Protein AF-A0A843RYK7-F1 (afdb_monomer)

Structure (mmCIF, N/CA/C/O backbone):
data_AF-A0A843RYK7-F1
#
_entry.id   AF-A0A843RYK7-F1
#
loop_
_atom_site.group_PDB
_atom_site.id
_atom_site.type_symbol
_atom_site.label_atom_id
_atom_site.label_alt_id
_atom_site.label_comp_id
_atom_site.label_asym_id
_atom_site.label_entity_id
_atom_site.label_seq_id
_atom_site.pdbx_PDB_ins_code
_atom_site.Cartn_x
_atom_site.Cartn_y
_atom_site.Cartn_z
_atom_site.occupancy
_atom_site.B_iso_or_equiv
_atom_site.auth_seq_id
_atom_site.auth_comp_id
_atom_site.auth_asym_id
_atom_site.auth_atom_id
_atom_site.pdbx_PDB_model_num
ATOM 1 N N . MET A 1 1 ? 4.287 -1.934 21.941 1.00 80.19 1 MET A N 1
ATOM 2 C CA . MET A 1 1 ? 3.377 -1.914 23.093 1.00 80.19 1 MET A CA 1
ATOM 3 C C . MET A 1 1 ? 1.933 -1.814 22.630 1.00 80.19 1 MET A C 1
ATOM 5 O O . MET A 1 1 ? 1.663 -1.279 21.558 1.00 80.19 1 MET A O 1
ATOM 9 N N . SER A 1 2 ? 1.031 -2.378 23.432 1.00 85.06 2 SER A N 1
ATOM 10 C CA . SER A 1 2 ? -0.421 -2.318 23.259 1.00 85.06 2 SER A CA 1
ATOM 11 C C . SER A 1 2 ? -1.056 -1.705 24.505 1.00 85.06 2 SER A C 1
ATOM 13 O O . SER A 1 2 ? -0.693 -2.100 25.613 1.00 85.06 2 SER A O 1
ATOM 15 N N . GLU A 1 3 ? -1.992 -0.778 24.341 1.00 92.31 3 GLU A N 1
ATOM 16 C CA . GLU A 1 3 ? -2.654 -0.070 25.443 1.00 92.31 3 GLU A CA 1
ATOM 17 C C . GLU A 1 3 ? -4.124 0.193 25.103 1.00 92.31 3 GLU A C 1
ATOM 19 O O . GLU A 1 3 ? -4.427 0.632 23.995 1.00 92.31 3 GLU A O 1
ATOM 24 N N . SER A 1 4 ? -5.037 -0.046 26.045 1.00 93.50 4 SER A N 1
ATOM 25 C CA . SER A 1 4 ? -6.443 0.342 25.887 1.00 93.50 4 SER A CA 1
ATOM 26 C C . SER A 1 4 ? -6.638 1.802 26.294 1.00 93.50 4 SER A C 1
ATOM 28 O O . SER A 1 4 ? -6.249 2.200 27.390 1.00 93.50 4 SER A O 1
ATOM 30 N N . ILE A 1 5 ? -7.279 2.587 25.433 1.00 96.50 5 ILE A N 1
ATOM 31 C CA . ILE A 1 5 ? -7.609 3.995 25.662 1.00 96.50 5 ILE A CA 1
ATOM 32 C C . ILE A 1 5 ? -9.118 4.217 25.548 1.00 96.50 5 ILE A C 1
ATOM 34 O O . ILE A 1 5 ? -9.805 3.542 24.779 1.00 96.50 5 ILE A O 1
ATOM 38 N N . GLU A 1 6 ? -9.636 5.188 26.294 1.00 97.56 6 GLU A N 1
ATOM 39 C CA . GLU A 1 6 ? -11.035 5.608 26.220 1.00 97.56 6 GLU A CA 1
ATOM 40 C C . GLU A 1 6 ? -11.146 6.989 25.578 1.00 97.56 6 GLU A C 1
ATOM 42 O O . GLU A 1 6 ? -10.402 7.903 25.930 1.00 97.56 6 GLU A O 1
ATOM 47 N N . ILE A 1 7 ? -12.099 7.150 24.661 1.00 97.50 7 ILE A N 1
ATOM 48 C CA . ILE A 1 7 ? -12.349 8.401 23.936 1.00 97.50 7 ILE A CA 1
ATOM 49 C C . ILE A 1 7 ? -13.832 8.750 24.063 1.00 97.50 7 ILE A C 1
ATOM 51 O O . ILE A 1 7 ? 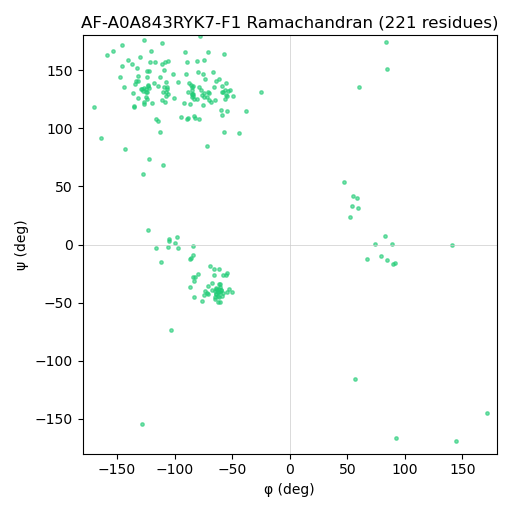-14.694 7.883 23.896 1.00 97.50 7 ILE A O 1
ATOM 55 N N . ASN A 1 8 ? -14.158 10.005 24.380 1.00 97.81 8 ASN A N 1
ATOM 56 C CA . ASN A 1 8 ? -15.557 10.416 24.489 1.00 97.81 8 ASN A CA 1
ATOM 57 C C . ASN A 1 8 ? -16.160 10.708 23.115 1.00 97.81 8 ASN A C 1
ATOM 59 O O . ASN A 1 8 ? -15.468 11.019 22.150 1.00 97.81 8 ASN A O 1
ATOM 63 N N . SER A 1 9 ? -17.488 10.646 23.049 1.00 97.62 9 SER A N 1
ATOM 64 C CA . SER A 1 9 ? -18.238 11.027 21.855 1.00 97.62 9 SER A CA 1
ATOM 65 C C . SER A 1 9 ? -17.891 12.454 21.418 1.00 97.62 9 SER A C 1
ATOM 67 O O . SER A 1 9 ? -17.991 13.385 22.213 1.00 97.62 9 SER A O 1
ATOM 69 N N . GLY A 1 10 ? -17.549 12.628 20.143 1.00 95.62 10 GLY A N 1
ATOM 70 C CA . GLY A 1 10 ? -17.170 13.906 19.542 1.00 95.62 10 GLY A CA 1
ATOM 71 C C . GLY A 1 10 ? -15.675 14.227 19.605 1.00 95.62 10 GLY A C 1
ATOM 72 O O . GLY A 1 10 ? -15.226 15.074 18.827 1.00 95.62 10 GLY A O 1
ATOM 73 N N . ASP A 1 11 ? -14.903 13.540 20.451 1.00 97.81 11 ASP A N 1
ATOM 74 C CA . ASP A 1 11 ? -13.462 13.757 20.569 1.00 97.81 11 ASP A CA 1
ATOM 75 C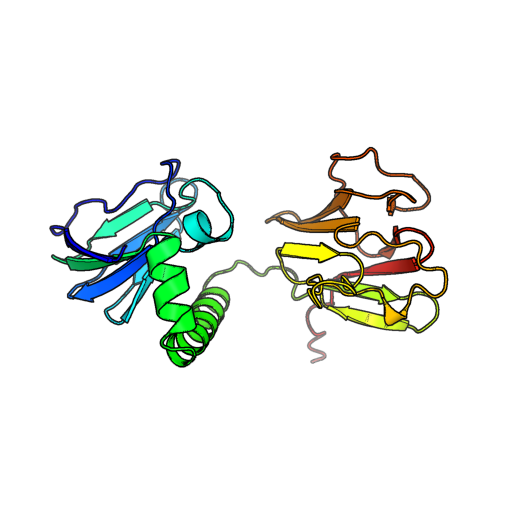 C . ASP A 1 11 ? -12.710 13.132 19.385 1.00 97.81 11 ASP A C 1
ATOM 77 O O . ASP A 1 11 ? -13.095 12.097 18.826 1.00 97.81 11 ASP A O 1
ATOM 81 N N . PHE A 1 12 ? -11.614 13.779 18.990 1.00 97.25 12 PHE A N 1
ATOM 82 C CA . PHE A 1 12 ? -10.721 13.257 17.961 1.00 97.25 12 PHE A CA 1
ATOM 83 C C . PHE A 1 12 ? -9.714 12.295 18.585 1.00 97.25 12 PHE A C 1
ATOM 85 O O . PHE A 1 12 ? -9.083 12.615 19.588 1.00 97.25 12 PHE A O 1
ATOM 92 N N . VAL A 1 13 ? -9.540 11.138 17.949 1.00 97.25 13 VAL A N 1
ATOM 93 C CA . VAL A 1 13 ? -8.447 10.206 18.252 1.00 97.25 13 VAL A CA 1
ATOM 94 C C . VAL A 1 13 ? -7.138 10.763 17.694 1.00 97.25 13 VAL A C 1
ATOM 96 O O . VAL A 1 13 ? -6.113 10.734 18.364 1.00 97.25 13 VAL A O 1
ATOM 99 N N . PHE A 1 14 ? -7.198 11.287 16.469 1.00 96.69 14 PHE A N 1
ATOM 100 C CA . PHE A 1 14 ? -6.136 12.049 15.815 1.00 96.69 14 PHE A CA 1
ATOM 101 C C . PHE A 1 14 ? -6.729 12.910 14.698 1.00 96.69 14 PHE A C 1
ATOM 103 O O . PHE A 1 14 ? -7.848 12.665 14.223 1.00 96.69 14 PHE A O 1
ATOM 110 N N . ARG A 1 15 ? -5.964 13.901 14.245 1.00 94.38 15 ARG A N 1
ATOM 111 C CA . ARG A 1 15 ? -6.317 14.761 13.108 1.00 94.38 15 ARG A CA 1
ATOM 112 C C . ARG A 1 15 ? -5.417 14.506 11.908 1.00 94.38 15 ARG A C 1
ATOM 114 O O . ARG A 1 15 ? -4.282 14.058 12.038 1.00 94.38 15 ARG A O 1
ATOM 121 N N . GLU A 1 16 ? -5.945 14.819 10.732 1.00 89.69 16 GLU A N 1
ATOM 122 C CA . GLU A 1 16 ? -5.172 14.838 9.493 1.00 89.69 16 GLU A CA 1
ATOM 123 C C . GLU A 1 16 ? -3.945 15.758 9.632 1.00 89.69 16 GLU A C 1
ATOM 125 O O . GLU A 1 16 ? -4.016 16.833 10.229 1.00 89.69 16 GLU A O 1
ATOM 130 N N . GLY A 1 17 ? -2.811 15.316 9.090 1.00 85.75 17 GLY A N 1
ATOM 131 C CA . GLY A 1 17 ? -1.524 16.005 9.138 1.00 85.75 17 GLY A CA 1
ATOM 132 C C . GLY A 1 17 ? -0.710 15.756 10.408 1.00 85.75 17 GLY A C 1
ATOM 133 O O . GLY A 1 17 ? 0.482 16.061 10.421 1.00 85.75 17 GLY A O 1
ATOM 134 N N . GLU A 1 18 ? -1.299 15.178 11.460 1.00 90.12 18 GLU A N 1
ATOM 135 C CA . GLU A 1 18 ? -0.551 14.830 12.669 1.00 90.12 18 GLU A CA 1
ATOM 136 C C . GLU A 1 18 ? 0.464 13.714 12.385 1.00 90.12 18 GLU A C 1
ATOM 138 O O . GLU A 1 18 ? 0.254 12.839 11.539 1.00 90.12 18 GLU A O 1
ATOM 143 N N . ALA A 1 19 ? 1.586 13.734 13.104 1.00 84.06 19 ALA A N 1
ATOM 144 C CA . ALA A 1 19 ? 2.488 12.592 13.119 1.00 84.06 19 ALA A CA 1
ATOM 145 C C . ALA A 1 19 ? 1.769 11.393 13.757 1.00 84.06 19 ALA A C 1
ATOM 147 O O . ALA A 1 19 ? 1.026 11.542 14.728 1.00 84.06 19 ALA A O 1
ATOM 148 N N . GLY A 1 20 ? 1.982 10.207 13.202 1.00 87.19 20 GLY A N 1
ATOM 149 C CA . GLY A 1 20 ? 1.445 8.967 13.745 1.00 87.19 20 GLY A CA 1
ATOM 150 C C . GLY A 1 20 ? 2.533 7.917 13.909 1.00 87.19 20 GLY A C 1
ATOM 151 O O . GLY A 1 20 ? 3.706 8.236 14.087 1.00 87.19 20 GLY A O 1
ATOM 152 N N . GLY A 1 21 ? 2.129 6.655 13.871 1.00 85.31 21 GLY A N 1
ATOM 153 C CA . GLY A 1 21 ? 2.999 5.521 14.183 1.00 85.31 21 GLY A CA 1
ATOM 154 C C . GLY A 1 21 ? 2.289 4.431 14.978 1.00 85.31 21 GLY A C 1
ATOM 155 O O . GLY A 1 21 ? 2.885 3.406 15.297 1.00 85.31 21 GLY A O 1
ATOM 156 N N . GLU A 1 22 ? 1.013 4.644 15.290 1.00 91.69 22 GLU A N 1
ATOM 157 C CA . GLU A 1 22 ? 0.148 3.675 15.949 1.00 91.69 22 GLU A CA 1
ATOM 158 C C . GLU A 1 22 ? -1.107 3.397 15.127 1.00 91.69 22 GLU A C 1
ATOM 160 O O . GLU A 1 22 ? -1.635 4.284 14.444 1.00 91.69 22 GLU A O 1
ATOM 165 N N . LEU A 1 23 ? -1.608 2.173 15.250 1.00 91.62 23 LEU A N 1
ATOM 166 C CA . LEU A 1 23 ? -2.927 1.767 14.782 1.00 91.62 23 LEU A CA 1
ATOM 167 C C . LEU A 1 23 ? -3.874 1.612 15.979 1.00 91.62 23 LEU A C 1
ATOM 169 O O . LEU A 1 23 ? -3.432 1.394 17.109 1.00 91.62 23 LEU A O 1
ATOM 173 N N . TYR A 1 24 ? -5.172 1.687 15.723 1.00 93.56 24 TYR A N 1
ATOM 174 C CA . TYR A 1 24 ? -6.209 1.547 16.739 1.00 93.56 24 TYR A CA 1
ATOM 175 C C . TYR A 1 24 ? -7.203 0.479 16.314 1.00 93.56 24 TYR A C 1
ATOM 177 O O . TYR A 1 24 ? -7.638 0.498 15.167 1.00 93.56 24 TYR A O 1
ATOM 185 N N . VAL A 1 25 ? -7.577 -0.418 17.223 1.00 90.56 25 VAL A N 1
ATOM 186 C CA . VAL A 1 25 ? -8.676 -1.380 17.042 1.00 90.56 25 VAL A CA 1
ATOM 187 C C . VAL A 1 25 ? -9.858 -0.930 17.891 1.00 90.56 25 VAL A C 1
ATOM 189 O O . VAL A 1 25 ? -9.673 -0.568 19.051 1.00 90.56 25 VAL A O 1
ATOM 192 N N . ILE A 1 26 ? -11.063 -0.939 17.330 1.00 89.81 26 ILE A N 1
ATOM 193 C CA . ILE A 1 26 ? -12.285 -0.553 18.038 1.00 89.81 26 ILE A CA 1
ATOM 194 C C . ILE A 1 26 ? -12.775 -1.753 18.845 1.00 89.81 26 ILE A C 1
ATOM 196 O O . ILE A 1 26 ? -13.259 -2.733 18.282 1.00 89.81 26 ILE A O 1
ATOM 200 N N . GLU A 1 27 ? -12.651 -1.680 20.168 1.00 89.06 27 GLU A N 1
ATOM 201 C CA . GLU A 1 27 ? -13.186 -2.703 21.071 1.00 89.06 27 GLU A CA 1
ATOM 202 C C . GLU A 1 27 ? -14.646 -2.414 21.425 1.00 89.06 27 GLU A C 1
ATOM 204 O O . GLU A 1 27 ? -15.448 -3.335 21.555 1.00 89.06 27 GLU A O 1
ATOM 209 N N . GLU A 1 28 ? -14.995 -1.133 21.573 1.00 90.19 28 GLU A N 1
ATOM 210 C CA . GLU A 1 28 ? -16.345 -0.655 21.875 1.00 90.19 28 GLU A CA 1
ATOM 211 C C . GLU A 1 28 ? -16.576 0.709 21.207 1.00 90.19 28 GLU A C 1
ATOM 213 O O . GLU A 1 28 ? -15.666 1.540 21.168 1.00 90.19 28 GLU A O 1
ATOM 218 N N . GLY A 1 29 ? -17.800 0.963 20.736 1.00 94.88 29 GLY A N 1
ATOM 219 C CA . GLY A 1 29 ? -18.208 2.238 20.136 1.00 94.88 29 GLY A CA 1
ATOM 220 C C . GLY A 1 29 ? -18.045 2.316 18.615 1.00 94.88 29 GLY A C 1
ATOM 221 O O . GLY A 1 29 ? -17.877 1.300 17.945 1.00 94.88 29 GLY A O 1
ATOM 222 N N . GLN A 1 30 ? -18.145 3.534 18.076 1.00 91.94 30 GLN A N 1
ATOM 223 C CA . GLN A 1 30 ? -18.041 3.832 16.646 1.00 91.94 30 GLN A CA 1
ATOM 224 C C . GLN A 1 30 ? -17.125 5.029 16.389 1.00 91.94 30 GLN A C 1
ATOM 226 O O . GLN A 1 30 ? -17.188 6.039 17.096 1.00 91.94 30 GLN A O 1
ATOM 231 N N . VAL A 1 31 ? -16.327 4.951 15.325 1.00 96.31 31 VAL A N 1
ATOM 232 C CA . VAL A 1 31 ? -15.399 6.012 14.899 1.00 96.31 31 VAL A CA 1
ATOM 233 C C . VAL A 1 31 ? -15.709 6.420 13.463 1.00 96.31 31 VAL A C 1
ATOM 235 O O . VAL A 1 31 ? -15.928 5.581 12.602 1.00 96.31 31 VAL A O 1
ATOM 238 N N . GLU A 1 32 ? -15.704 7.715 13.181 1.00 94.88 32 GLU A N 1
ATOM 239 C CA . GLU A 1 32 ? -15.796 8.276 11.836 1.00 94.88 32 GLU A CA 1
ATOM 240 C C . GLU A 1 32 ? -14.404 8.687 11.352 1.00 94.88 32 GLU A C 1
ATOM 242 O O . GLU A 1 32 ? -13.707 9.464 12.010 1.00 94.88 32 GLU A O 1
ATOM 247 N N . LEU A 1 33 ? -14.010 8.183 10.184 1.00 92.88 33 LEU A N 1
ATOM 248 C CA . LEU A 1 33 ? -12.876 8.695 9.425 1.00 92.88 33 LEU A CA 1
ATOM 249 C C . LEU A 1 33 ? -13.349 9.809 8.497 1.00 92.88 33 LEU A C 1
ATOM 251 O O . LEU A 1 33 ? -14.326 9.630 7.772 1.00 92.88 33 LEU A O 1
ATOM 255 N N . ILE A 1 34 ? -12.641 10.935 8.503 1.00 90.19 34 ILE A N 1
ATOM 256 C CA . ILE A 1 34 ? -12.982 12.149 7.758 1.00 90.19 34 ILE A CA 1
ATOM 257 C C . ILE A 1 34 ? -11.795 12.528 6.870 1.00 90.19 34 ILE A C 1
ATOM 259 O O . ILE A 1 34 ? -10.678 12.661 7.372 1.00 90.19 34 ILE A O 1
ATOM 263 N N . ALA A 1 35 ? -12.025 12.680 5.563 1.00 83.50 35 ALA A N 1
ATOM 264 C CA . ALA A 1 35 ? -10.969 12.918 4.582 1.00 83.50 35 ALA A CA 1
ATOM 265 C C . ALA A 1 35 ? -11.391 13.837 3.424 1.00 83.50 35 ALA A C 1
ATOM 267 O O . ALA A 1 35 ? -12.537 13.820 2.964 1.00 83.50 35 ALA A O 1
ATOM 268 N N . GLY A 1 36 ? -10.403 14.508 2.831 1.00 73.50 36 GLY A N 1
ATOM 269 C CA . GLY A 1 36 ? -10.562 15.315 1.619 1.00 73.50 36 GLY A CA 1
ATOM 270 C C . GLY A 1 36 ? -11.070 16.741 1.878 1.00 73.50 36 GLY A C 1
ATOM 271 O O . GLY A 1 36 ? -11.407 17.088 3.009 1.00 73.50 36 GLY A O 1
ATOM 272 N N . PRO A 1 37 ? -11.131 17.582 0.829 1.00 68.44 37 PRO A N 1
ATOM 273 C CA . PRO A 1 37 ? -11.538 18.979 0.956 1.00 68.44 37 PRO A CA 1
ATOM 274 C C . PRO A 1 37 ? -12.922 19.108 1.598 1.00 68.44 37 PRO A C 1
ATOM 276 O O . PRO A 1 37 ? -13.859 18.420 1.197 1.00 68.44 37 PRO A O 1
ATOM 279 N N . HIS A 1 38 ? -13.058 19.997 2.583 1.00 74.75 38 HIS A N 1
ATOM 280 C CA . HIS A 1 38 ? -14.323 20.244 3.288 1.00 74.75 38 HIS A CA 1
ATOM 281 C C . HIS A 1 38 ? -14.987 18.986 3.892 1.00 74.75 38 HIS A C 1
ATOM 283 O O . HIS A 1 38 ? -16.214 18.909 3.938 1.00 74.75 38 HIS A O 1
ATOM 289 N N . ASP A 1 39 ? -14.205 18.003 4.355 1.00 80.62 39 ASP A N 1
ATOM 290 C CA . ASP A 1 39 ? -14.707 16.782 5.007 1.00 80.62 39 ASP A CA 1
ATOM 291 C C . ASP A 1 39 ? -15.649 15.944 4.119 1.00 80.62 39 ASP A C 1
ATOM 293 O O . ASP A 1 39 ? -16.581 15.293 4.609 1.00 80.62 39 ASP A O 1
ATOM 297 N N . GLN A 1 40 ? -15.427 15.982 2.799 1.00 72.88 40 GLN A N 1
ATOM 298 C CA . GLN A 1 40 ? -16.320 15.388 1.797 1.00 72.88 40 GLN A CA 1
ATOM 299 C C . GLN A 1 40 ? -16.407 13.856 1.848 1.00 72.88 40 GLN A C 1
ATOM 301 O O . GLN A 1 40 ? -17.406 13.289 1.407 1.00 72.88 40 GLN A O 1
ATOM 306 N N . ARG A 1 41 ? -15.374 13.161 2.343 1.00 77.06 41 ARG A N 1
ATOM 307 C CA . ARG A 1 41 ? -15.385 11.700 2.497 1.00 77.06 41 ARG A CA 1
ATOM 308 C C . ARG A 1 41 ? -15.482 11.356 3.970 1.00 77.06 41 ARG A C 1
ATOM 310 O O . ARG A 1 41 ? -14.621 11.749 4.753 1.00 77.06 41 ARG A O 1
ATOM 317 N N . ARG A 1 42 ? -16.518 10.597 4.317 1.00 85.69 42 ARG A N 1
ATOM 318 C CA . ARG A 1 42 ? -16.774 10.125 5.675 1.00 85.69 42 ARG A CA 1
ATOM 319 C C . ARG A 1 42 ? -17.002 8.628 5.652 1.00 85.69 42 ARG A C 1
ATOM 321 O O . ARG A 1 42 ? -17.711 8.121 4.786 1.00 85.69 42 ARG A O 1
ATOM 328 N N . THR A 1 43 ? -16.363 7.911 6.560 1.00 84.81 43 THR A N 1
ATOM 329 C CA . THR A 1 43 ? -16.505 6.458 6.678 1.00 84.81 43 THR A CA 1
ATOM 330 C C . THR A 1 43 ? -16.667 6.105 8.141 1.00 84.81 43 THR A C 1
ATOM 332 O O . THR A 1 43 ? -15.782 6.389 8.942 1.00 84.81 43 THR A O 1
ATOM 335 N N . THR A 1 44 ? -17.794 5.493 8.486 1.00 87.25 44 THR A N 1
ATOM 336 C CA . THR A 1 44 ? -18.042 4.992 9.838 1.00 87.25 44 THR A CA 1
ATOM 337 C C . THR A 1 44 ? -17.422 3.615 9.998 1.00 87.25 44 THR A C 1
ATOM 339 O O . THR A 1 44 ? -17.530 2.775 9.106 1.00 87.25 44 THR A O 1
ATOM 342 N N . LEU A 1 45 ? -16.764 3.419 11.132 1.00 86.50 45 LEU A N 1
ATOM 343 C CA . LEU A 1 45 ? -16.116 2.192 11.550 1.00 86.50 45 LEU A CA 1
ATOM 344 C C . LEU A 1 45 ? -16.772 1.676 12.823 1.00 86.50 45 LEU A C 1
ATOM 346 O O . LEU A 1 45 ? -17.053 2.455 13.741 1.00 86.50 45 LEU A O 1
ATOM 350 N N . ASP A 1 46 ? -16.956 0.364 12.869 1.00 89.19 46 ASP A N 1
ATOM 351 C CA . ASP A 1 46 ? -17.639 -0.347 13.946 1.00 89.19 46 ASP A CA 1
ATOM 352 C C . ASP A 1 46 ? -16.671 -1.205 14.771 1.00 89.19 46 ASP A C 1
ATOM 354 O O . ASP A 1 46 ? -15.489 -1.354 14.458 1.00 89.19 46 ASP A O 1
ATOM 358 N N . VAL A 1 47 ? -17.181 -1.790 15.853 1.00 84.19 47 VAL A N 1
ATOM 359 C CA . VAL A 1 47 ? -16.433 -2.731 16.695 1.00 84.19 47 VAL A CA 1
ATOM 360 C C . VAL A 1 47 ? -15.811 -3.852 15.856 1.00 84.19 47 VAL A C 1
ATOM 362 O O . VAL A 1 47 ? -16.478 -4.485 15.038 1.00 84.19 47 VAL A O 1
ATOM 365 N N . GLY A 1 48 ? -14.530 -4.124 16.103 1.00 79.88 48 GLY A N 1
ATOM 366 C CA . GLY A 1 48 ? -13.719 -5.083 15.349 1.00 79.88 48 GLY A CA 1
ATOM 367 C C . GLY A 1 48 ? -12.961 -4.466 14.172 1.00 79.88 48 GLY A C 1
ATOM 368 O O . GLY A 1 48 ? -11.990 -5.063 13.703 1.00 79.88 48 GLY A O 1
ATOM 369 N N . ASP A 1 49 ? -13.331 -3.263 13.734 1.00 84.69 49 ASP A N 1
ATOM 370 C CA . ASP A 1 49 ? -12.554 -2.519 12.753 1.00 84.69 49 ASP A CA 1
ATOM 371 C C . ASP A 1 49 ? -11.287 -1.933 13.382 1.00 84.69 49 ASP A C 1
ATOM 373 O O . ASP A 1 49 ? -11.199 -1.685 14.585 1.00 84.69 49 ASP A O 1
ATOM 377 N N . PHE A 1 50 ? -10.303 -1.631 12.536 1.00 89.12 50 PHE A N 1
ATOM 378 C CA . PHE A 1 50 ? -9.111 -0.887 12.933 1.00 89.12 50 PHE A CA 1
ATOM 379 C C . PHE A 1 50 ? -8.829 0.281 11.993 1.00 89.12 50 PHE A C 1
ATOM 381 O O . PHE A 1 50 ? -9.337 0.325 10.873 1.00 89.12 50 PHE A O 1
ATOM 388 N N . PHE A 1 51 ? -8.034 1.250 12.429 1.00 91.25 51 PHE A N 1
ATOM 389 C CA . PHE A 1 51 ? -7.694 2.436 11.644 1.00 91.25 51 PHE A CA 1
ATOM 390 C C . PHE A 1 51 ? -6.344 3.030 12.053 1.00 91.25 51 PHE A C 1
ATOM 392 O O . PHE A 1 51 ? -5.781 2.693 13.095 1.00 91.25 51 PHE A O 1
ATOM 399 N N . GLY A 1 52 ? -5.819 3.933 11.221 1.00 89.50 52 GLY A N 1
ATOM 400 C CA . GLY A 1 52 ? -4.511 4.559 11.433 1.00 89.50 52 GLY A CA 1
ATOM 401 C C . GLY A 1 52 ? -3.333 3.705 10.955 1.00 89.50 52 GLY A C 1
ATOM 402 O O . GLY A 1 52 ? -2.180 4.082 11.152 1.00 89.50 52 GLY A O 1
ATOM 403 N N . GLU A 1 53 ? -3.615 2.590 10.283 1.00 86.94 53 GLU A N 1
ATOM 404 C CA . GLU A 1 53 ? -2.642 1.628 9.779 1.00 86.94 53 GLU A CA 1
ATOM 405 C C . GLU A 1 53 ? -1.686 2.233 8.754 1.00 86.94 53 GLU A C 1
ATOM 407 O O . GLU A 1 53 ? -0.519 1.869 8.743 1.00 86.94 53 GLU A O 1
ATOM 412 N N . ARG A 1 54 ? -2.141 3.185 7.929 1.00 80.56 54 ARG A N 1
ATOM 413 C CA . ARG A 1 54 ? -1.311 3.782 6.869 1.00 80.56 54 ARG A CA 1
ATOM 414 C C . ARG A 1 54 ? -0.119 4.540 7.440 1.00 80.56 54 ARG A C 1
ATOM 416 O O . ARG A 1 54 ? 1.002 4.344 6.991 1.00 80.56 54 ARG A O 1
ATOM 423 N N . SER A 1 55 ? -0.337 5.309 8.506 1.00 84.56 55 SER A N 1
ATOM 424 C CA . SER A 1 55 ? 0.751 6.009 9.192 1.00 84.56 55 SER A CA 1
ATOM 425 C C . SER A 1 55 ? 1.754 5.036 9.819 1.00 84.56 55 SER A C 1
ATOM 427 O O . SER A 1 55 ? 2.961 5.243 9.742 1.00 84.56 55 SER A O 1
ATOM 429 N N . LEU A 1 56 ? 1.268 3.920 10.370 1.00 84.88 56 LEU A N 1
ATOM 430 C CA . LEU A 1 56 ? 2.128 2.884 10.929 1.00 84.88 56 LEU A CA 1
ATOM 431 C C . LEU A 1 56 ? 2.905 2.099 9.853 1.00 84.88 56 LEU A C 1
ATOM 433 O O . LEU A 1 56 ? 4.075 1.770 10.056 1.00 84.88 56 LEU A O 1
ATOM 437 N N . LEU A 1 57 ? 2.268 1.732 8.745 1.00 80.94 57 LEU A N 1
ATOM 438 C CA . LEU A 1 57 ? 2.838 0.845 7.727 1.00 80.94 57 LEU A CA 1
ATOM 439 C C . LEU A 1 57 ? 3.742 1.599 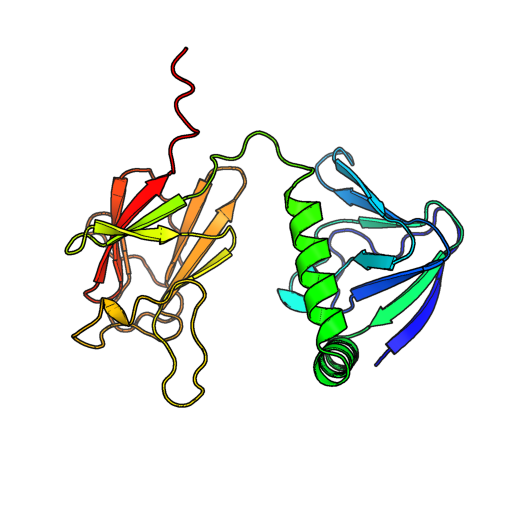6.747 1.00 80.94 57 LEU A C 1
ATOM 441 O O . LEU A 1 57 ? 4.860 1.149 6.501 1.00 80.94 57 LEU A O 1
ATOM 445 N N . ASP A 1 58 ? 3.287 2.755 6.265 1.00 76.88 58 ASP A N 1
ATOM 446 C CA . ASP A 1 58 ? 3.934 3.515 5.189 1.00 76.88 58 ASP A CA 1
ATOM 447 C C . ASP A 1 58 ? 4.834 4.653 5.714 1.00 76.88 58 ASP A C 1
ATOM 449 O O . ASP A 1 58 ? 5.503 5.313 4.923 1.00 76.88 58 ASP A O 1
ATOM 453 N N . ASP A 1 59 ? 4.876 4.869 7.036 1.00 78.38 59 ASP A N 1
ATOM 454 C CA . ASP A 1 59 ? 5.659 5.926 7.705 1.00 78.38 59 ASP A CA 1
ATOM 455 C C . ASP A 1 59 ? 5.297 7.346 7.224 1.00 78.38 59 ASP A C 1
ATOM 457 O O . ASP A 1 59 ? 6.142 8.218 7.025 1.00 78.38 59 ASP A O 1
ATOM 461 N N . VAL A 1 60 ? 3.998 7.568 7.016 1.00 77.44 60 VAL A N 1
ATOM 462 C CA . VAL A 1 60 ? 3.423 8.845 6.570 1.00 77.44 60 VAL A CA 1
ATOM 463 C C . VAL A 1 60 ? 2.647 9.539 7.700 1.00 77.44 60 VAL A C 1
ATOM 465 O O . VAL A 1 60 ? 2.184 8.867 8.631 1.00 77.44 60 VAL A O 1
ATOM 468 N N . PRO A 1 61 ? 2.450 10.873 7.648 1.00 83.00 61 PRO A N 1
ATOM 469 C CA . PRO A 1 61 ? 1.505 11.563 8.529 1.00 83.00 61 PRO A CA 1
ATOM 470 C C . PRO A 1 61 ? 0.080 11.000 8.410 1.00 83.00 61 PRO A C 1
ATOM 472 O O . PRO A 1 61 ? -0.254 10.300 7.452 1.00 83.00 61 PRO A O 1
ATOM 475 N N . ARG A 1 62 ? -0.793 11.315 9.372 1.00 89.31 62 ARG A N 1
ATOM 476 C CA . ARG A 1 62 ? -2.213 10.939 9.316 1.00 89.31 62 ARG A CA 1
ATOM 477 C C . ARG A 1 62 ? -2.863 11.562 8.070 1.00 89.31 62 ARG A C 1
ATOM 479 O O . ARG A 1 62 ? -2.966 12.776 7.973 1.00 89.31 62 ARG A O 1
ATOM 486 N N . GLU A 1 63 ? -3.321 10.746 7.125 1.00 82.50 63 GLU A N 1
ATOM 487 C CA . GLU A 1 63 ? -3.966 11.222 5.881 1.00 82.50 63 GLU A CA 1
ATOM 488 C C . GLU A 1 63 ? -5.465 11.524 6.036 1.00 82.50 63 GLU A C 1
ATOM 490 O O . GLU A 1 63 ? -6.102 12.030 5.115 1.00 82.50 63 GLU A O 1
ATOM 495 N N . VAL A 1 64 ? -6.043 11.166 7.182 1.00 89.88 64 VAL A N 1
ATOM 496 C CA . VAL A 1 64 ? -7.449 11.390 7.525 1.00 89.88 64 VAL A CA 1
ATOM 497 C C . VAL A 1 64 ? -7.536 11.799 8.991 1.00 89.88 64 VAL A C 1
ATOM 499 O O . VAL A 1 64 ? -6.636 11.492 9.774 1.00 89.88 64 VAL A O 1
ATOM 502 N N . SER A 1 65 ? -8.628 12.444 9.384 1.00 93.56 65 SER A N 1
ATOM 503 C CA . SER A 1 65 ? -8.965 12.629 10.798 1.00 93.56 65 SER A CA 1
ATOM 504 C C . SER A 1 65 ? -9.826 11.467 11.291 1.00 93.56 65 SER A C 1
ATOM 506 O O . SER A 1 65 ? -10.649 10.953 10.537 1.00 93.56 65 SER A O 1
ATOM 508 N N . ALA A 1 66 ? -9.677 11.075 12.554 1.00 96.81 66 ALA A N 1
ATOM 509 C CA . ALA A 1 66 ? -10.512 10.059 13.192 1.00 96.81 66 ALA A CA 1
ATOM 510 C C . ALA A 1 66 ? -11.234 10.663 14.397 1.00 96.81 66 ALA A C 1
ATOM 512 O O . ALA A 1 66 ? -10.592 11.159 15.326 1.00 96.81 66 ALA A O 1
ATOM 513 N N . ARG A 1 67 ? -12.567 10.617 14.394 1.00 97.38 67 ARG A N 1
ATOM 514 C CA . ARG A 1 67 ? -13.415 11.181 15.449 1.00 97.38 67 ARG A CA 1
ATOM 515 C C . ARG A 1 67 ? -14.360 10.128 16.001 1.00 97.38 67 ARG A C 1
ATOM 517 O O . ARG A 1 67 ? -15.022 9.432 15.242 1.00 97.38 67 ARG A O 1
ATOM 524 N N . ALA A 1 68 ? -14.465 10.038 17.316 1.00 97.62 68 ALA A N 1
ATOM 525 C CA . ALA A 1 68 ? -15.408 9.138 17.959 1.00 97.62 68 ALA A CA 1
ATOM 526 C C . ALA A 1 68 ? -16.854 9.634 17.750 1.00 97.62 68 ALA A C 1
ATOM 528 O O . ALA A 1 68 ? -17.179 10.776 18.079 1.00 97.62 68 ALA A O 1
ATOM 529 N N . LEU A 1 69 ? -17.730 8.793 17.194 1.00 95.75 69 LEU A N 1
ATOM 530 C CA . LEU A 1 69 ? -19.168 9.076 17.058 1.00 95.75 69 LEU A CA 1
ATOM 531 C C . LEU A 1 69 ? -19.944 8.736 18.331 1.00 95.75 69 LEU A C 1
ATOM 533 O O . LEU A 1 69 ? -20.973 9.345 18.608 1.00 95.75 69 LEU A O 1
ATOM 537 N N . THR A 1 70 ? -19.438 7.776 19.101 1.00 95.88 70 THR A N 1
ATOM 538 C CA . THR A 1 70 ? -19.930 7.406 20.431 1.00 95.88 70 THR A CA 1
ATOM 539 C C . THR A 1 70 ? -18.772 7.438 21.422 1.00 95.88 70 THR A C 1
ATOM 541 O O . THR A 1 70 ? -17.620 7.615 21.036 1.00 95.88 70 THR A O 1
ATOM 544 N N . ARG A 1 71 ? -19.031 7.206 22.714 1.00 96.75 71 ARG A N 1
ATOM 545 C CA . ARG A 1 71 ? -17.940 6.827 23.624 1.00 96.75 71 ARG A CA 1
ATOM 546 C C . ARG A 1 71 ? -17.292 5.541 23.098 1.00 96.75 71 ARG A C 1
ATOM 548 O O . ARG A 1 71 ? -18.017 4.610 22.744 1.00 96.75 71 ARG A O 1
ATOM 555 N N . CYS A 1 72 ? -15.966 5.523 23.016 1.00 97.81 72 CYS A N 1
ATOM 556 C CA . CYS A 1 72 ? -15.196 4.429 22.440 1.00 97.81 72 CYS A CA 1
ATOM 557 C C . CYS A 1 72 ? -14.168 3.887 23.430 1.00 97.81 72 CYS A C 1
ATOM 559 O O . CYS A 1 72 ? -13.540 4.663 24.156 1.00 97.81 72 CYS A O 1
ATOM 561 N N . ARG A 1 73 ? -13.944 2.571 23.385 1.00 97.00 73 ARG A N 1
ATOM 562 C CA . ARG A 1 73 ? -12.738 1.932 23.922 1.00 97.00 73 ARG A CA 1
ATOM 563 C C . ARG A 1 73 ? -11.923 1.399 22.753 1.00 97.00 73 ARG A C 1
ATOM 565 O O . ARG A 1 73 ? -12.444 0.659 21.918 1.00 97.00 73 ARG A O 1
ATOM 572 N N . LEU A 1 74 ? -10.666 1.816 22.676 1.00 95.94 74 LEU A N 1
ATOM 573 C CA . LEU A 1 74 ? -9.777 1.512 21.564 1.00 95.94 74 LEU A CA 1
ATOM 574 C C . LEU A 1 74 ? -8.520 0.819 22.077 1.00 95.94 74 LEU A C 1
ATOM 576 O O . LEU A 1 74 ? -7.915 1.284 23.039 1.00 95.94 74 LEU A O 1
ATOM 580 N N . LEU A 1 75 ? -8.072 -0.227 21.392 1.00 93.19 75 LEU A N 1
ATOM 581 C CA . LEU A 1 75 ? -6.744 -0.793 21.601 1.00 93.19 75 LEU A CA 1
ATOM 582 C C . LEU A 1 75 ? -5.746 -0.072 20.691 1.00 93.19 75 LEU A C 1
ATOM 584 O O . LEU A 1 75 ? -5.766 -0.256 19.475 1.00 93.19 75 LEU A O 1
ATOM 588 N N . ARG A 1 76 ? -4.870 0.745 21.274 1.00 94.44 76 ARG A N 1
ATOM 589 C CA . ARG A 1 76 ? -3.760 1.418 20.592 1.00 94.44 76 ARG A CA 1
ATOM 590 C C . ARG A 1 76 ? -2.565 0.476 20.503 1.00 94.44 76 ARG A C 1
ATOM 592 O O . ARG A 1 76 ? -2.110 -0.050 21.518 1.00 94.44 76 ARG A O 1
ATOM 599 N N . LEU A 1 77 ? -2.023 0.302 19.303 1.00 91.25 77 LEU A N 1
ATOM 600 C CA . LEU A 1 77 ? -0.847 -0.526 19.039 1.00 91.25 77 LEU A CA 1
ATOM 601 C C . LEU A 1 77 ? 0.206 0.290 18.298 1.00 91.25 77 LEU A C 1
ATOM 603 O O . LEU A 1 77 ? -0.045 0.780 17.198 1.00 91.25 77 LEU A O 1
ATOM 607 N N . ASP A 1 78 ? 1.404 0.386 18.865 1.00 90.62 78 ASP A N 1
ATOM 608 C CA . ASP A 1 78 ? 2.568 0.885 18.128 1.00 90.62 78 ASP A CA 1
ATOM 609 C C . ASP A 1 78 ? 3.143 -0.197 17.187 1.00 90.62 78 ASP A C 1
ATOM 611 O O . ASP A 1 78 ? 2.682 -1.344 17.152 1.00 90.62 78 ASP A O 1
ATOM 615 N N . ARG A 1 79 ? 4.209 0.141 16.452 1.00 86.12 79 ARG A N 1
ATOM 616 C CA . ARG A 1 79 ? 4.892 -0.783 15.527 1.00 86.12 79 ARG A CA 1
ATOM 617 C C . ARG A 1 79 ? 5.334 -2.093 16.176 1.00 86.12 79 ARG A C 1
ATOM 619 O O . ARG A 1 79 ? 5.204 -3.155 15.565 1.00 86.12 79 ARG A O 1
ATOM 626 N N . ALA A 1 80 ? 5.850 -2.034 17.401 1.00 86.00 80 ALA A N 1
ATOM 627 C CA . ALA A 1 80 ? 6.307 -3.220 18.112 1.00 86.00 80 ALA A CA 1
ATOM 628 C C . ALA A 1 80 ? 5.121 -4.082 18.566 1.00 86.00 80 ALA A C 1
ATOM 630 O O . ALA A 1 80 ? 5.160 -5.299 18.415 1.00 86.00 80 ALA A O 1
ATOM 631 N N . GLY A 1 81 ? 4.052 -3.455 19.069 1.00 85.69 81 GLY A N 1
ATOM 632 C CA . GLY A 1 81 ? 2.816 -4.134 19.467 1.00 85.69 81 GLY A CA 1
ATOM 633 C C . GLY A 1 81 ? 2.135 -4.816 18.285 1.00 85.69 81 GLY A C 1
ATOM 634 O O . GLY A 1 81 ? 1.762 -5.981 18.373 1.00 85.69 81 GLY A O 1
ATOM 635 N N . PHE A 1 82 ? 2.062 -4.127 17.148 1.00 84.31 82 PHE A N 1
ATOM 636 C CA . PHE A 1 82 ? 1.549 -4.693 15.908 1.00 84.31 82 PHE A CA 1
ATOM 637 C C . PHE A 1 82 ? 2.371 -5.897 15.430 1.00 84.31 82 PHE A C 1
ATOM 639 O O . PHE A 1 82 ? 1.811 -6.958 15.157 1.00 84.31 82 PHE A O 1
ATOM 646 N N . SER A 1 83 ? 3.703 -5.762 15.377 1.00 81.62 83 SER A N 1
ATOM 647 C CA . SER A 1 83 ? 4.592 -6.860 14.974 1.00 81.62 83 SER A CA 1
ATOM 648 C C . SER A 1 83 ? 4.458 -8.077 15.891 1.00 81.62 83 SER A C 1
ATOM 650 O O . SER A 1 83 ? 4.481 -9.208 15.406 1.00 81.62 83 SER A O 1
ATOM 652 N N . GLU A 1 84 ? 4.300 -7.860 17.199 1.00 83.38 84 GLU A N 1
ATOM 653 C CA . GLU A 1 84 ? 4.084 -8.935 18.168 1.00 83.38 84 GLU A CA 1
ATOM 654 C C . GLU A 1 84 ? 2.784 -9.690 17.893 1.00 83.38 84 GLU A C 1
ATOM 656 O O . GLU A 1 84 ? 2.802 -10.912 17.770 1.00 83.38 84 GLU A O 1
ATOM 661 N N . ILE A 1 85 ? 1.676 -8.966 17.720 1.00 80.06 85 ILE A N 1
ATOM 662 C CA . ILE A 1 85 ? 0.353 -9.554 17.475 1.00 80.06 85 ILE A CA 1
ATOM 663 C C . ILE A 1 85 ? 0.347 -10.374 16.184 1.00 80.06 85 ILE A C 1
ATOM 665 O O . ILE A 1 85 ? -0.125 -11.509 16.176 1.00 80.06 85 ILE A O 1
ATOM 669 N N . VAL A 1 86 ? 0.931 -9.845 15.106 1.00 80.06 86 VAL A N 1
ATOM 670 C CA . VAL A 1 86 ? 1.044 -10.569 13.830 1.00 80.06 86 VAL A CA 1
ATOM 671 C C . VAL A 1 86 ? 1.867 -11.850 13.984 1.00 80.06 86 VAL A C 1
ATOM 673 O O . VAL A 1 86 ? 1.531 -12.873 13.389 1.00 80.06 86 VAL A O 1
ATOM 676 N N . ARG A 1 87 ? 2.932 -11.821 14.794 1.00 79.69 87 ARG A N 1
ATOM 677 C CA . ARG A 1 87 ? 3.806 -12.982 15.014 1.00 79.69 87 ARG A CA 1
ATOM 678 C C . ARG A 1 87 ? 3.156 -14.048 15.891 1.00 79.69 87 ARG A C 1
ATOM 680 O O . ARG A 1 87 ? 3.325 -15.233 15.622 1.00 79.69 87 ARG A O 1
ATOM 687 N N . GLN A 1 88 ? 2.439 -13.635 16.933 1.00 79.06 88 GLN A N 1
ATOM 688 C CA . GLN A 1 88 ? 1.780 -14.540 17.877 1.00 79.06 88 GLN A CA 1
ATOM 689 C C . GLN A 1 88 ? 0.460 -15.098 17.340 1.00 79.06 88 GLN A C 1
ATOM 691 O O . GLN A 1 88 ? 0.025 -16.166 17.762 1.00 79.06 88 GLN A O 1
ATOM 696 N N . SER A 1 89 ? -0.202 -14.390 16.428 1.00 73.25 89 SER A N 1
ATOM 697 C CA . SER A 1 89 ? -1.499 -14.788 15.881 1.00 73.25 89 SER A CA 1
ATOM 698 C C . SER A 1 89 ? -1.598 -14.441 14.392 1.00 73.25 89 SER A C 1
ATOM 700 O O . SER A 1 89 ? -2.211 -13.438 14.023 1.00 73.25 89 SER A O 1
ATOM 702 N N . PRO A 1 90 ? -1.051 -15.298 13.508 1.00 72.44 90 PRO A N 1
ATOM 703 C CA . PRO A 1 90 ? -1.112 -15.108 12.056 1.00 72.44 90 PRO A CA 1
ATOM 704 C C . PRO A 1 90 ? -2.538 -14.945 11.501 1.00 72.44 90 PRO A C 1
ATOM 706 O O . PRO A 1 90 ? -2.740 -14.287 10.482 1.00 72.44 90 PRO A O 1
ATOM 709 N N . GLU A 1 91 ? -3.546 -15.496 12.183 1.00 67.75 91 GLU A N 1
ATOM 710 C CA . GLU A 1 91 ? -4.961 -15.337 11.823 1.00 67.75 91 GLU A CA 1
ATOM 711 C C . GLU A 1 91 ? -5.421 -13.871 11.857 1.00 67.75 91 GLU A C 1
ATOM 713 O O . GLU A 1 91 ? -6.205 -13.452 11.003 1.00 67.75 91 GLU A O 1
ATOM 718 N N . ILE A 1 92 ? -4.880 -13.060 12.776 1.00 71.06 92 ILE A N 1
ATOM 719 C CA . ILE A 1 92 ? -5.184 -11.626 12.866 1.00 71.06 92 ILE A CA 1
ATOM 720 C C . ILE A 1 92 ? -4.684 -10.904 11.615 1.00 71.06 92 ILE A C 1
ATOM 722 O O . ILE A 1 92 ? -5.410 -10.088 11.052 1.00 71.06 92 ILE A O 1
ATOM 726 N N . ALA A 1 93 ? -3.501 -11.256 11.105 1.00 69.06 93 ALA A N 1
ATOM 727 C CA . ALA A 1 93 ? -2.985 -10.679 9.866 1.00 69.06 93 ALA A CA 1
ATOM 728 C C . ALA A 1 93 ? -3.909 -10.974 8.670 1.00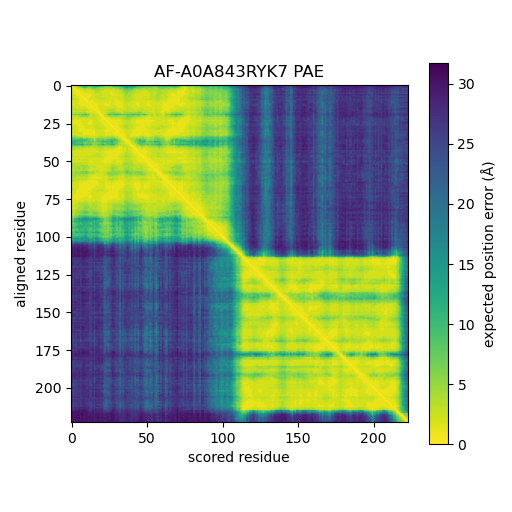 69.06 93 ALA A C 1
ATOM 730 O O . ALA A 1 93 ? -4.192 -10.083 7.869 1.00 69.06 93 ALA A O 1
ATOM 731 N N . VAL A 1 94 ? -4.451 -12.194 8.577 1.00 68.81 94 VAL A N 1
ATOM 732 C CA . VAL A 1 94 ? -5.417 -12.566 7.527 1.00 68.81 94 VAL A CA 1
ATOM 733 C C . VAL A 1 94 ? -6.713 -11.760 7.650 1.00 68.81 94 VAL A C 1
ATOM 735 O O . VAL A 1 94 ? -7.245 -11.289 6.641 1.00 68.81 94 VAL A O 1
ATOM 738 N N . LEU A 1 95 ? -7.226 -11.574 8.869 1.00 65.62 95 LEU A N 1
ATOM 739 C CA . LEU A 1 95 ? -8.409 -10.745 9.115 1.00 65.62 95 LEU A CA 1
ATOM 740 C C . LEU A 1 95 ? -8.161 -9.282 8.738 1.00 65.62 95 LEU A C 1
ATOM 742 O O . LEU A 1 95 ? -9.018 -8.665 8.105 1.00 65.62 95 LEU A O 1
ATOM 746 N N . MET A 1 96 ? -6.971 -8.759 9.027 1.00 71.12 96 MET A N 1
ATOM 747 C CA . MET A 1 96 ? -6.588 -7.402 8.649 1.00 71.12 96 MET A CA 1
ATOM 748 C C . MET A 1 96 ? -6.506 -7.216 7.136 1.00 71.12 96 MET A C 1
ATOM 750 O O . MET A 1 96 ? -7.071 -6.259 6.611 1.00 71.12 96 MET A O 1
ATOM 754 N N . VAL A 1 97 ? -5.890 -8.156 6.416 1.00 71.69 97 VAL A N 1
ATOM 755 C CA . VAL A 1 97 ? -5.852 -8.137 4.944 1.00 71.69 97 VAL A CA 1
ATOM 756 C C . VAL A 1 97 ? -7.267 -8.151 4.362 1.00 71.69 97 VAL A C 1
ATOM 758 O O . VAL A 1 97 ? -7.576 -7.366 3.463 1.00 71.69 97 VAL A O 1
ATOM 761 N N . ARG A 1 98 ? -8.161 -8.996 4.894 1.00 64.94 98 ARG A N 1
ATOM 762 C CA . ARG A 1 98 ? -9.570 -9.045 4.465 1.00 64.94 98 ARG A CA 1
ATOM 763 C C . ARG A 1 98 ? -10.299 -7.730 4.733 1.00 64.94 98 ARG A C 1
ATOM 765 O O . ARG A 1 98 ? -11.071 -7.291 3.885 1.00 64.94 98 ARG A O 1
ATOM 772 N N . HIS A 1 99 ? -10.052 -7.104 5.880 1.00 67.00 99 HIS A N 1
ATOM 773 C CA . HIS A 1 99 ? -10.660 -5.825 6.245 1.00 67.00 99 HIS A CA 1
ATOM 774 C C . HIS A 1 99 ? -10.223 -4.684 5.322 1.00 67.00 99 HIS A C 1
ATOM 776 O O . HIS A 1 99 ? -11.061 -3.966 4.776 1.00 67.00 99 HIS A O 1
ATOM 782 N N . LEU A 1 100 ? -8.917 -4.575 5.059 1.00 69.25 100 LEU A N 1
ATOM 783 C CA . LEU A 1 100 ? -8.365 -3.589 4.123 1.00 69.25 100 LEU A CA 1
ATOM 784 C C . LEU A 1 100 ? -8.900 -3.801 2.705 1.00 69.25 100 LEU A C 1
ATOM 786 O O . LEU A 1 100 ? -9.293 -2.843 2.043 1.00 69.25 100 LEU A O 1
ATOM 790 N N . SER A 1 101 ? -9.013 -5.060 2.277 1.00 63.25 101 SER A N 1
ATOM 791 C CA . SER A 1 101 ? -9.582 -5.411 0.972 1.00 63.25 101 SER A CA 1
ATOM 792 C C . SER A 1 101 ? -11.041 -4.955 0.828 1.00 63.25 101 SER A C 1
ATOM 794 O O . SER A 1 101 ? -11.436 -4.499 -0.240 1.00 63.25 101 SER A O 1
ATOM 796 N N . ARG A 1 102 ? -11.847 -5.024 1.899 1.00 57.28 102 ARG A N 1
ATOM 797 C CA . ARG A 1 102 ? -13.243 -4.546 1.887 1.00 57.28 102 ARG A CA 1
ATOM 798 C C . ARG A 1 102 ? -13.345 -3.025 1.820 1.00 57.28 102 ARG A C 1
ATOM 800 O O . ARG A 1 102 ? -14.233 -2.519 1.145 1.00 57.28 102 ARG A O 1
ATOM 807 N N . ARG A 1 103 ? -12.435 -2.292 2.471 1.00 56.41 103 ARG A N 1
ATOM 808 C CA . ARG A 1 103 ? -12.403 -0.819 2.396 1.00 56.41 103 ARG A CA 1
ATOM 809 C C . ARG A 1 103 ? -12.024 -0.307 1.010 1.00 56.41 103 ARG A C 1
ATOM 811 O O . ARG A 1 103 ? -12.574 0.698 0.574 1.00 56.41 103 ARG A O 1
ATOM 818 N N . LEU A 1 104 ? -11.161 -1.030 0.295 1.00 56.81 104 LEU A N 1
ATOM 819 C CA . LEU A 1 104 ? -10.850 -0.743 -1.109 1.00 56.81 104 LEU A CA 1
ATOM 820 C C . LEU A 1 104 ? -12.057 -0.960 -2.044 1.00 56.81 104 LEU A C 1
ATOM 822 O O . LEU A 1 104 ? -12.091 -0.383 -3.125 1.00 56.81 104 LEU A O 1
ATOM 826 N N . GLY A 1 105 ? -13.054 -1.751 -1.631 1.00 48.72 105 GLY A N 1
ATOM 827 C CA . GLY A 1 105 ? -14.240 -2.063 -2.434 1.00 48.72 105 GLY A CA 1
ATOM 828 C C . GLY A 1 105 ? -15.393 -1.055 -2.353 1.00 48.72 105 GLY A C 1
ATOM 829 O O . GLY A 1 105 ? -16.312 -1.153 -3.160 1.00 48.72 105 GLY A O 1
ATOM 830 N N . SER A 1 106 ? -15.370 -0.097 -1.415 1.00 41.09 106 SER A N 1
ATOM 831 C CA . SER A 1 106 ? -16.569 0.698 -1.071 1.00 41.09 106 SER A CA 1
ATOM 832 C C . SER A 1 106 ? -16.416 2.217 -1.207 1.00 41.09 106 SER A C 1
ATOM 834 O O . SER A 1 106 ? -17.279 2.962 -0.750 1.00 41.09 106 SER A O 1
ATOM 836 N N . GLY A 1 107 ? -15.354 2.717 -1.837 1.00 45.34 107 GLY A N 1
ATOM 837 C CA . GLY A 1 107 ? -15.172 4.160 -1.974 1.00 45.34 107 GLY A CA 1
ATOM 838 C C . GLY A 1 107 ? -14.155 4.545 -3.031 1.00 45.34 107 GLY A C 1
ATOM 839 O O . GLY A 1 107 ? -12.976 4.708 -2.734 1.00 45.34 107 GLY A O 1
ATOM 840 N N . GLY A 1 108 ? -14.627 4.767 -4.251 1.00 38.31 108 GLY A N 1
ATOM 841 C CA . GLY A 1 108 ? -13.833 5.401 -5.289 1.00 38.31 108 GLY A CA 1
ATOM 842 C C . GLY A 1 108 ? -14.705 5.746 -6.479 1.00 38.31 108 GLY A C 1
ATOM 843 O O . GLY A 1 108 ? -15.265 4.851 -7.101 1.00 38.31 108 GLY A O 1
ATOM 844 N N . THR A 1 109 ? -14.798 7.043 -6.788 1.00 39.59 109 THR A N 1
ATOM 845 C CA . THR A 1 109 ? -14.896 7.559 -8.163 1.00 39.59 109 THR A CA 1
ATOM 846 C C . THR A 1 109 ? -14.272 6.557 -9.120 1.00 39.59 109 THR A C 1
ATOM 848 O O . THR A 1 109 ? -13.176 6.115 -8.800 1.00 39.59 109 THR A O 1
ATOM 851 N N . GLU A 1 110 ? -14.937 6.190 -10.219 1.00 40.50 110 GLU A N 1
ATOM 852 C CA . GLU A 1 110 ? -14.419 5.233 -11.207 1.00 40.50 110 GLU A CA 1
ATOM 853 C C . GLU A 1 110 ? -12.942 5.520 -11.520 1.00 40.50 110 GLU A C 1
ATOM 855 O O . GLU A 1 110 ? -12.582 6.406 -12.293 1.00 40.50 110 GLU A O 1
ATOM 860 N N . MET A 1 111 ? -12.082 4.789 -10.817 1.00 45.47 111 MET A N 1
ATOM 861 C CA . MET A 1 111 ? -10.651 4.727 -11.025 1.00 45.47 111 MET A CA 1
ATOM 862 C C . MET A 1 111 ? -10.486 3.787 -12.212 1.00 45.47 111 MET A C 1
ATOM 864 O O . MET A 1 111 ? -11.153 2.747 -12.212 1.00 45.47 111 MET A O 1
ATOM 868 N N . PRO A 1 112 ? -9.633 4.083 -13.209 1.00 44.16 112 PRO A N 1
ATOM 869 C CA . PRO A 1 112 ? -9.359 3.109 -14.251 1.00 44.16 112 PRO A CA 1
ATOM 870 C C . PRO A 1 112 ? -8.905 1.813 -13.578 1.00 44.16 112 PRO A C 1
ATOM 872 O O . PRO A 1 112 ? -7.913 1.758 -1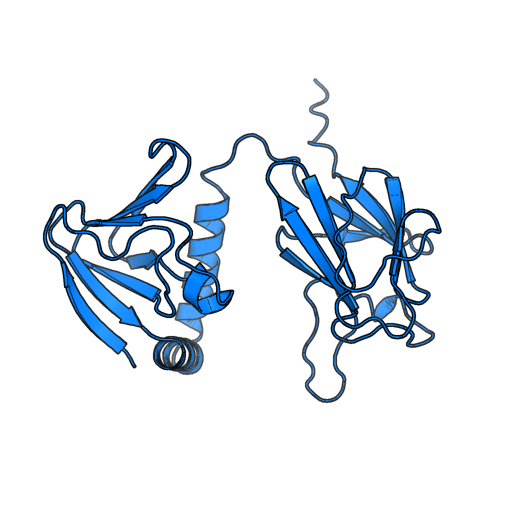2.847 1.00 44.16 112 PRO A O 1
ATOM 875 N N . SER A 1 113 ? -9.747 0.804 -13.757 1.00 51.66 113 SER A N 1
ATOM 876 C CA . SER A 1 113 ? -9.639 -0.527 -13.201 1.00 51.66 113 SER A CA 1
ATOM 877 C C . SER A 1 113 ? -8.332 -1.141 -13.662 1.00 51.66 113 SER A C 1
ATOM 879 O O . SER A 1 113 ? -8.230 -1.473 -14.829 1.00 51.66 113 SER A O 1
ATOM 881 N N . SER A 1 114 ? -7.377 -1.342 -12.751 1.00 73.00 114 SER A N 1
ATOM 882 C CA . SER A 1 114 ? -6.136 -2.117 -12.935 1.00 73.00 114 SER A CA 1
ATOM 883 C C . SER A 1 114 ? -5.181 -1.629 -14.040 1.00 73.00 114 SER A C 1
ATOM 885 O O . SER A 1 114 ? -5.570 -1.337 -15.158 1.00 73.00 114 SER A O 1
ATOM 887 N N . ALA A 1 115 ? -3.883 -1.583 -13.751 1.00 87.69 115 ALA A N 1
ATOM 888 C CA . ALA A 1 115 ? -2.848 -1.419 -14.769 1.00 87.69 115 ALA A CA 1
ATOM 889 C C . ALA A 1 115 ? -1.951 -2.655 -14.776 1.00 87.69 115 ALA A C 1
ATOM 891 O O . ALA A 1 115 ? -1.866 -3.375 -13.777 1.00 87.69 115 ALA A O 1
ATOM 892 N N . VAL A 1 116 ? -1.279 -2.904 -15.893 1.00 91.62 116 VAL A N 1
ATOM 893 C CA . VAL A 1 116 ? -0.315 -3.995 -16.027 1.00 91.62 116 VAL A CA 1
ATOM 894 C C . VAL A 1 116 ? 0.973 -3.492 -16.665 1.00 91.62 116 VAL A C 1
ATOM 896 O O . VAL A 1 116 ? 0.978 -2.561 -17.474 1.00 91.62 116 VAL A O 1
ATOM 899 N N . PHE A 1 117 ? 2.073 -4.157 -16.338 1.00 94.06 117 PHE A N 1
ATOM 900 C CA . PHE A 1 117 ? 3.241 -4.201 -17.202 1.00 94.06 117 PHE A CA 1
ATOM 901 C C . PHE A 1 117 ? 3.132 -5.414 -18.112 1.00 94.06 117 PHE A C 1
ATOM 903 O O . PHE A 1 117 ? 3.044 -6.543 -17.642 1.00 94.06 117 PHE A O 1
ATOM 910 N N . LEU A 1 118 ? 3.143 -5.183 -19.418 1.00 93.56 118 LEU A N 1
ATOM 911 C CA . LEU A 1 118 ? 3.221 -6.240 -20.412 1.00 93.56 118 LEU A CA 1
ATOM 912 C C . LEU A 1 118 ? 4.688 -6.436 -20.789 1.00 93.56 118 LEU A C 1
ATOM 914 O O . LEU A 1 118 ? 5.276 -5.560 -21.418 1.00 93.56 118 LEU A O 1
ATOM 918 N N . HIS A 1 119 ? 5.297 -7.550 -20.392 1.00 95.00 119 HIS A N 1
ATOM 919 C CA . HIS A 1 119 ? 6.679 -7.843 -20.776 1.00 95.00 119 HIS A CA 1
ATOM 920 C C . HIS A 1 119 ? 6.787 -8.031 -22.294 1.00 95.00 119 HIS A C 1
ATOM 922 O O . HIS A 1 119 ? 6.091 -8.875 -22.853 1.00 95.00 119 HIS A O 1
ATOM 928 N N . GLU A 1 120 ? 7.652 -7.263 -22.967 1.00 92.56 120 GLU A N 1
ATOM 929 C CA . GLU A 1 120 ? 7.645 -7.177 -24.438 1.00 92.56 120 GLU A CA 1
ATOM 930 C C . GLU A 1 120 ? 7.975 -8.511 -25.118 1.00 92.56 120 GLU A C 1
ATOM 932 O O . GLU A 1 120 ? 7.385 -8.835 -26.142 1.00 92.56 120 GLU A O 1
ATOM 937 N N . ALA A 1 121 ? 8.894 -9.303 -24.557 1.00 90.56 121 ALA A N 1
ATOM 938 C CA . ALA A 1 121 ? 9.350 -10.525 -25.220 1.00 90.56 121 ALA A CA 1
ATOM 939 C C . ALA A 1 121 ? 8.423 -11.732 -25.008 1.00 90.56 121 ALA A C 1
ATOM 941 O O . ALA A 1 121 ? 8.405 -12.636 -25.839 1.00 90.56 121 ALA A O 1
ATOM 942 N N . SER A 1 122 ? 7.690 -11.783 -23.892 1.00 92.31 122 SER A N 1
ATOM 943 C CA . SER A 1 122 ? 6.838 -12.933 -23.539 1.00 92.31 122 SER A CA 1
ATOM 944 C C . SER A 1 122 ? 5.349 -12.611 -23.489 1.00 92.31 122 SER A C 1
ATOM 946 O O . SER A 1 122 ? 4.561 -13.498 -23.171 1.00 92.31 122 SER A O 1
ATOM 948 N N . GLU A 1 123 ? 4.978 -11.347 -23.706 1.00 90.19 123 GLU A N 1
ATOM 949 C CA . GLU A 1 123 ? 3.612 -10.824 -23.569 1.00 90.19 123 GLU A CA 1
ATOM 950 C C . GLU A 1 123 ? 2.968 -11.158 -22.214 1.00 90.19 123 GLU A C 1
ATOM 952 O O . GLU A 1 123 ? 1.750 -11.205 -22.052 1.00 90.19 123 GLU A O 1
ATOM 957 N N . THR A 1 124 ? 3.793 -11.405 -21.196 1.00 86.25 124 THR A N 1
ATOM 958 C CA . THR A 1 124 ? 3.304 -11.729 -19.860 1.00 86.25 124 THR A CA 1
ATOM 959 C C . THR A 1 124 ? 2.799 -10.456 -19.203 1.00 86.25 124 THR A C 1
ATOM 961 O O . THR A 1 124 ? 3.559 -9.502 -19.029 1.00 86.25 124 THR A O 1
ATOM 964 N N . ALA A 1 125 ? 1.517 -10.446 -18.842 1.00 87.06 125 ALA A N 1
ATOM 965 C CA . ALA A 1 125 ? 0.909 -9.358 -18.095 1.00 87.06 125 ALA A CA 1
ATOM 966 C C . ALA A 1 125 ? 1.238 -9.495 -16.604 1.00 87.06 125 ALA A C 1
ATOM 968 O O . ALA A 1 125 ? 0.979 -10.526 -15.984 1.00 87.06 125 ALA A O 1
ATOM 969 N N . ILE A 1 126 ? 1.799 -8.435 -16.036 1.00 88.88 126 ILE A N 1
ATOM 970 C CA . ILE A 1 126 ? 2.227 -8.353 -14.645 1.00 88.88 126 ILE A CA 1
ATOM 971 C C . ILE A 1 126 ? 1.371 -7.271 -13.979 1.00 88.88 126 ILE A C 1
ATOM 973 O O . ILE A 1 126 ? 1.537 -6.091 -14.300 1.00 88.88 126 ILE A O 1
ATOM 977 N N . PRO A 1 127 ? 0.418 -7.645 -13.109 1.00 87.25 127 PRO A N 1
ATOM 978 C CA . PRO A 1 127 ? -0.490 -6.692 -12.483 1.00 87.25 127 PRO A CA 1
ATOM 979 C C . PRO A 1 127 ? 0.232 -5.651 -11.633 1.00 87.25 127 PRO A C 1
ATOM 981 O O . PRO A 1 127 ? 1.188 -5.962 -10.925 1.00 87.25 127 PRO A O 1
ATOM 984 N N . LEU A 1 128 ? -0.270 -4.420 -11.675 1.00 84.69 128 LEU A N 1
ATOM 985 C CA . LEU A 1 128 ? 0.170 -3.327 -10.820 1.00 84.69 128 LEU A CA 1
ATOM 986 C C . LEU A 1 128 ? -0.892 -3.031 -9.764 1.00 84.69 128 LEU A C 1
ATOM 988 O O . LEU A 1 128 ? -2.073 -2.844 -10.067 1.00 84.69 128 LEU A O 1
ATOM 992 N N . HIS A 1 129 ? -0.446 -2.930 -8.519 1.00 80.50 129 HIS A N 1
ATOM 993 C CA . HIS A 1 129 ? -1.220 -2.389 -7.409 1.00 80.50 129 HIS A CA 1
ATOM 994 C C . HIS A 1 129 ? -0.984 -0.869 -7.274 1.00 80.50 129 HIS A C 1
ATOM 996 O O . HIS A 1 129 ? -0.044 -0.332 -7.866 1.00 80.50 129 HIS A O 1
ATOM 1002 N N . PRO A 1 130 ? -1.821 -0.141 -6.507 1.00 80.25 130 PRO A N 1
ATOM 1003 C CA . PRO A 1 130 ? -1.701 1.312 -6.362 1.00 80.25 130 PRO A CA 1
ATOM 1004 C C . PRO A 1 130 ? -0.349 1.795 -5.828 1.00 80.25 130 PRO A C 1
ATOM 1006 O O . PRO A 1 130 ? 0.041 2.926 -6.085 1.00 80.25 130 PRO A O 1
ATOM 1009 N N . GLN A 1 131 ? 0.367 0.965 -5.076 1.00 87.25 131 GLN A N 1
ATOM 1010 C CA . GLN A 1 131 ? 1.736 1.221 -4.646 1.00 87.25 131 GLN A CA 1
ATOM 1011 C C . GLN A 1 131 ? 2.518 -0.067 -4.869 1.00 87.25 131 GLN A C 1
ATOM 1013 O O . GLN A 1 131 ? 2.173 -1.101 -4.300 1.00 87.25 131 GLN A O 1
ATOM 1018 N N . CYS A 1 132 ? 3.536 -0.020 -5.722 1.00 86.50 132 CYS A N 1
ATOM 1019 C CA . CYS A 1 132 ? 4.363 -1.179 -6.032 1.00 86.50 132 CYS A CA 1
ATOM 1020 C C . CYS A 1 132 ? 5.832 -0.809 -6.056 1.00 86.50 132 CYS A C 1
ATOM 1022 O O . CYS A 1 132 ? 6.249 0.109 -6.763 1.00 86.50 132 CYS A O 1
ATOM 1024 N N . THR A 1 133 ? 6.638 -1.593 -5.357 1.00 91.19 133 THR A N 1
ATOM 1025 C CA . THR A 1 133 ? 8.075 -1.664 -5.583 1.00 91.19 133 THR A CA 1
ATOM 1026 C C . THR A 1 133 ? 8.355 -2.652 -6.707 1.00 91.19 133 THR A C 1
ATOM 1028 O O . THR A 1 133 ? 7.800 -3.747 -6.737 1.00 91.19 133 THR A O 1
ATOM 1031 N N . ILE A 1 134 ? 9.242 -2.271 -7.620 1.00 93.25 134 ILE A N 1
ATOM 1032 C CA . ILE A 1 134 ? 9.666 -3.078 -8.763 1.00 93.25 134 ILE A CA 1
ATOM 1033 C C . ILE A 1 134 ? 11.133 -3.436 -8.598 1.00 93.25 134 ILE A C 1
ATOM 1035 O O . ILE A 1 134 ? 11.965 -2.584 -8.264 1.00 93.25 134 ILE A O 1
ATOM 1039 N N . GLY A 1 135 ? 11.475 -4.688 -8.866 1.00 92.56 135 GLY A N 1
ATOM 1040 C CA . GLY A 1 135 ? 12.862 -5.119 -8.831 1.00 92.56 135 GLY A CA 1
ATOM 1041 C C . GLY A 1 135 ? 13.008 -6.620 -8.964 1.00 92.56 135 GLY A C 1
ATOM 1042 O O . GLY A 1 135 ? 12.240 -7.275 -9.662 1.00 92.56 135 GLY A O 1
ATOM 1043 N N . ARG A 1 136 ? 14.007 -7.154 -8.267 1.00 91.56 136 ARG A N 1
ATOM 1044 C CA . ARG A 1 136 ? 14.276 -8.591 -8.187 1.00 91.56 136 ARG A CA 1
ATOM 1045 C C . ARG A 1 136 ? 14.242 -9.099 -6.753 1.00 91.56 136 ARG A C 1
ATOM 1047 O O . ARG A 1 136 ? 14.551 -8.353 -5.823 1.00 91.56 136 ARG A O 1
ATOM 1054 N N . VAL A 1 137 ? 14.011 -10.396 -6.588 1.00 86.44 137 VAL A N 1
ATOM 1055 C CA . VAL A 1 137 ? 14.109 -11.074 -5.290 1.00 86.44 137 VAL A CA 1
ATOM 1056 C C . VAL A 1 137 ? 15.513 -10.915 -4.704 1.00 86.44 137 VAL A C 1
ATOM 1058 O O . VAL A 1 137 ? 16.543 -11.053 -5.386 1.00 86.44 137 VAL A O 1
ATOM 1061 N N . ASP A 1 138 ? 15.569 -10.625 -3.409 1.00 82.25 138 ASP A N 1
ATOM 1062 C CA . ASP A 1 138 ? 16.803 -10.669 -2.647 1.00 82.25 138 ASP A CA 1
ATOM 1063 C C . ASP A 1 138 ? 17.154 -12.117 -2.287 1.00 82.25 138 ASP A C 1
ATOM 1065 O O . ASP A 1 138 ? 16.520 -12.735 -1.442 1.00 82.25 138 ASP A O 1
ATOM 1069 N N . ARG A 1 139 ? 18.189 -12.679 -2.918 1.00 78.06 139 ARG A N 1
ATOM 1070 C CA . ARG A 1 139 ? 18.575 -14.085 -2.712 1.00 78.06 139 ARG A CA 1
ATOM 1071 C C . ARG A 1 139 ? 19.151 -14.376 -1.326 1.00 78.06 139 ARG A C 1
ATOM 1073 O O . ARG A 1 139 ? 19.212 -15.544 -0.959 1.00 78.06 139 ARG A O 1
ATOM 1080 N N . SER A 1 140 ? 19.606 -13.363 -0.584 1.00 74.69 140 SER A N 1
ATOM 1081 C CA . SER A 1 140 ? 20.140 -13.573 0.768 1.00 74.69 140 SER A CA 1
ATOM 1082 C C . SER A 1 140 ? 19.042 -13.627 1.829 1.00 74.69 140 SER A C 1
ATOM 1084 O O . SER A 1 140 ? 19.197 -14.336 2.818 1.00 74.69 140 SER A O 1
ATOM 1086 N N . THR A 1 141 ? 17.940 -12.902 1.623 1.00 74.50 141 THR A N 1
ATOM 1087 C CA . THR A 1 141 ? 16.835 -12.787 2.590 1.00 74.50 141 THR A CA 1
ATOM 1088 C C . THR A 1 141 ? 15.544 -13.462 2.123 1.00 74.50 141 THR A C 1
ATOM 1090 O O . THR A 1 141 ? 14.649 -13.679 2.930 1.00 74.50 141 THR A O 1
ATOM 1093 N N . GLY A 1 142 ? 15.430 -13.798 0.835 1.00 74.50 142 GLY A N 1
ATOM 1094 C CA . GLY A 1 142 ? 14.219 -14.334 0.205 1.00 74.50 142 GLY A CA 1
ATOM 1095 C C . GLY A 1 142 ? 13.118 -13.295 -0.028 1.00 74.50 142 GLY A C 1
ATOM 1096 O O . GLY A 1 142 ? 12.063 -13.642 -0.550 1.00 74.50 142 GLY A O 1
ATOM 1097 N N . VAL A 1 143 ? 13.341 -12.031 0.344 1.00 73.56 143 VAL A N 1
ATOM 1098 C CA . VAL A 1 143 ? 12.337 -10.968 0.226 1.00 73.56 143 VAL A CA 1
ATOM 1099 C C . VAL A 1 143 ? 12.147 -10.591 -1.244 1.00 73.56 143 VAL A C 1
ATOM 1101 O O . VAL A 1 143 ? 13.115 -10.271 -1.940 1.00 73.56 143 VAL A O 1
ATOM 1104 N N . ALA A 1 144 ? 10.898 -10.619 -1.708 1.00 77.94 144 ALA A N 1
ATOM 1105 C CA . ALA A 1 144 ? 10.507 -10.231 -3.059 1.00 77.94 144 ALA A CA 1
ATOM 1106 C C . ALA A 1 144 ? 9.901 -8.814 -3.077 1.00 77.94 144 ALA A C 1
ATOM 1108 O O . ALA A 1 144 ? 9.261 -8.417 -2.100 1.00 77.94 144 ALA A O 1
ATOM 1109 N N . PRO A 1 145 ? 10.103 -8.040 -4.157 1.00 84.56 145 PRO A N 1
ATOM 1110 C CA . PRO A 1 145 ? 9.343 -6.816 -4.398 1.00 84.56 145 PRO A CA 1
ATOM 1111 C C . PRO A 1 145 ? 7.890 -7.143 -4.787 1.00 84.56 145 PRO A C 1
ATOM 1113 O O . PRO A 1 145 ? 7.594 -8.275 -5.166 1.00 84.56 145 PRO A O 1
ATOM 1116 N N . ASP A 1 146 ? 7.005 -6.142 -4.747 1.00 85.00 146 ASP A N 1
ATOM 1117 C CA . ASP A 1 146 ? 5.596 -6.304 -5.150 1.00 85.00 146 ASP A CA 1
ATOM 1118 C C . ASP A 1 146 ? 5.476 -6.747 -6.616 1.00 85.00 146 ASP A C 1
ATOM 1120 O O . ASP A 1 146 ? 4.661 -7.599 -6.959 1.00 85.00 146 ASP A O 1
ATOM 1124 N N . VAL A 1 147 ? 6.333 -6.189 -7.475 1.00 88.38 147 VAL A N 1
ATOM 1125 C CA . VAL A 1 147 ? 6.479 -6.573 -8.880 1.00 88.38 147 VAL A CA 1
ATOM 1126 C C . VAL A 1 147 ? 7.856 -7.201 -9.068 1.00 88.38 147 VAL A C 1
ATOM 1128 O O . VAL A 1 147 ? 8.869 -6.505 -9.220 1.00 88.38 147 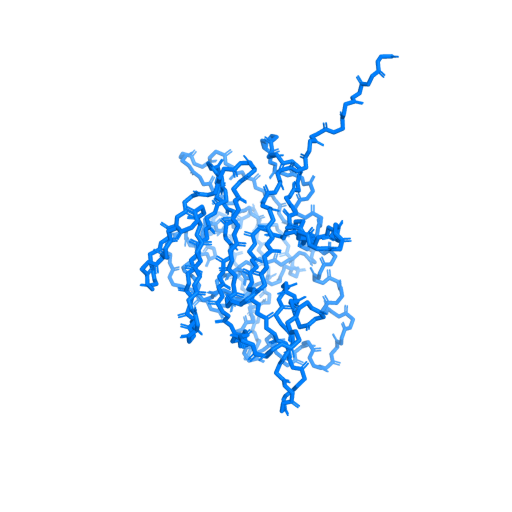VAL A O 1
ATOM 1131 N N . ASP A 1 148 ? 7.889 -8.533 -9.034 1.00 90.94 148 ASP A N 1
ATOM 1132 C CA . ASP A 1 148 ? 9.100 -9.315 -9.265 1.00 90.94 148 ASP A CA 1
ATOM 1133 C C . ASP A 1 148 ? 9.360 -9.513 -10.759 1.00 90.94 148 ASP A C 1
ATOM 1135 O O . ASP A 1 148 ? 8.667 -10.260 -11.449 1.00 90.94 148 ASP A O 1
ATOM 1139 N N . LEU A 1 149 ? 10.410 -8.857 -11.248 1.0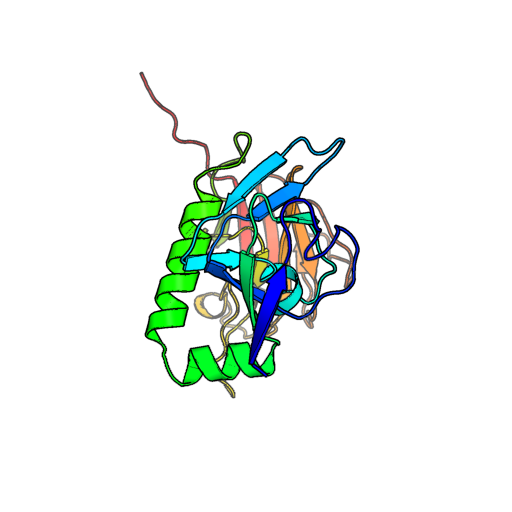0 93.44 149 LEU A N 1
ATOM 1140 C CA . LEU A 1 149 ? 10.882 -8.986 -12.622 1.00 93.44 149 LEU A CA 1
ATOM 1141 C C . LEU A 1 149 ? 12.064 -9.961 -12.752 1.00 93.44 149 LEU A C 1
ATOM 1143 O O . LEU A 1 149 ? 12.610 -10.110 -13.844 1.00 93.44 149 LEU A O 1
ATOM 1147 N N . THR A 1 150 ? 12.447 -10.667 -11.678 1.00 91.56 150 THR A N 1
ATOM 1148 C CA . THR A 1 150 ? 13.508 -11.693 -11.713 1.00 91.56 150 THR A CA 1
ATOM 1149 C C . THR A 1 150 ? 13.323 -12.719 -12.836 1.00 91.56 150 THR A C 1
ATOM 1151 O O . THR A 1 150 ? 14.325 -13.051 -13.471 1.00 91.56 150 THR A O 1
ATOM 1154 N N . PRO A 1 151 ? 12.103 -13.221 -13.133 1.00 93.00 151 PRO A N 1
ATOM 1155 C CA . PRO A 1 151 ? 11.909 -14.193 -14.212 1.00 93.00 151 PRO A CA 1
ATOM 1156 C C . PRO A 1 151 ? 12.295 -13.675 -15.605 1.00 93.00 151 PRO A C 1
ATOM 1158 O O . PRO A 1 151 ? 12.560 -14.479 -16.494 1.00 93.00 151 PRO A O 1
ATOM 1161 N N . PHE A 1 152 ? 12.344 -12.352 -15.788 1.00 93.00 152 PHE A N 1
ATOM 1162 C CA . PHE A 1 152 ? 12.592 -11.691 -17.071 1.00 93.00 152 PHE A CA 1
ATOM 1163 C C . PHE A 1 152 ? 14.002 -11.081 -17.176 1.00 93.00 152 PHE A C 1
ATOM 1165 O O . PHE A 1 152 ? 14.362 -10.548 -18.219 1.00 93.00 152 PHE A O 1
ATOM 1172 N N . ASP A 1 153 ? 14.812 -11.161 -16.115 1.00 92.38 153 ASP A N 1
ATOM 1173 C CA . ASP A 1 153 ? 16.136 -10.533 -16.013 1.00 92.38 153 ASP A CA 1
ATOM 1174 C C . ASP A 1 153 ? 17.266 -11.576 -16.039 1.00 92.38 153 ASP A C 1
ATOM 1176 O O . ASP A 1 153 ? 17.968 -11.804 -15.046 1.00 92.38 153 ASP A O 1
ATOM 1180 N N . SER A 1 154 ? 17.452 -12.231 -17.189 1.00 88.81 154 SER A N 1
ATOM 1181 C CA . SER A 1 154 ? 18.519 -13.224 -17.410 1.00 88.81 154 SER A CA 1
ATOM 1182 C C . SER A 1 154 ? 19.908 -12.690 -17.061 1.00 88.81 154 SER A C 1
ATOM 1184 O O . SER A 1 154 ? 20.733 -13.398 -16.473 1.00 88.81 154 SER A O 1
ATOM 1186 N N . ASP A 1 155 ? 20.138 -11.419 -17.377 1.00 89.75 155 ASP A N 1
ATOM 1187 C CA . ASP A 1 155 ? 21.414 -10.724 -17.234 1.00 89.75 155 ASP A CA 1
ATOM 1188 C C . ASP A 1 155 ? 21.644 -10.163 -15.824 1.00 89.75 155 ASP A C 1
ATOM 1190 O O . ASP A 1 155 ? 22.712 -9.618 -15.537 1.00 89.75 155 ASP A O 1
ATOM 1194 N N . LYS A 1 156 ? 20.680 -10.345 -14.908 1.00 90.06 156 LYS A N 1
ATOM 1195 C CA . LYS A 1 156 ? 20.758 -9.917 -13.499 1.00 90.06 156 LYS A CA 1
ATOM 1196 C C . LYS A 1 156 ? 21.068 -8.424 -13.365 1.00 90.06 156 LYS A C 1
ATOM 1198 O O . LYS A 1 156 ? 21.880 -8.006 -12.533 1.00 90.06 156 LYS A O 1
ATOM 1203 N N . THR A 1 157 ? 20.435 -7.625 -14.209 1.00 92.00 157 THR A N 1
ATOM 1204 C CA . THR A 1 157 ? 20.609 -6.177 -14.303 1.00 92.00 157 THR A CA 1
ATOM 1205 C C . THR A 1 157 ? 19.719 -5.399 -13.336 1.00 92.00 157 THR A C 1
ATOM 1207 O O . THR A 1 157 ? 19.947 -4.206 -13.112 1.00 92.00 157 THR A O 1
ATOM 1210 N N . LEU A 1 158 ? 18.733 -6.046 -12.723 1.00 92.31 158 LEU A N 1
ATOM 1211 C CA . LEU A 1 158 ? 17.825 -5.410 -11.786 1.00 92.31 158 LEU A CA 1
ATOM 1212 C C . LEU A 1 158 ? 18.434 -5.250 -10.395 1.00 92.31 158 LEU A C 1
ATOM 1214 O O . LEU A 1 158 ? 19.199 -6.071 -9.873 1.00 92.31 158 LEU A O 1
ATOM 1218 N N . SER A 1 159 ? 18.001 -4.179 -9.746 1.00 91.75 159 SER A N 1
ATOM 1219 C CA . SER A 1 159 ? 18.225 -3.972 -8.320 1.00 91.75 159 SER A CA 1
ATOM 1220 C C . SER A 1 159 ? 17.078 -4.600 -7.538 1.00 91.75 159 SER A C 1
ATOM 1222 O O . SER A 1 159 ? 15.980 -4.765 -8.063 1.00 91.75 159 SER A O 1
ATOM 1224 N N . ARG A 1 160 ? 17.310 -4.927 -6.263 1.00 90.44 160 ARG A N 1
ATOM 1225 C CA . ARG A 1 160 ? 16.254 -5.464 -5.382 1.00 90.44 160 ARG A CA 1
ATOM 1226 C C . ARG A 1 160 ? 15.062 -4.507 -5.279 1.00 90.44 160 ARG A C 1
ATOM 1228 O O . ARG A 1 160 ? 13.920 -4.930 -5.367 1.00 90.44 160 ARG A O 1
ATOM 1235 N N . ARG A 1 161 ? 15.361 -3.211 -5.156 1.00 89.75 161 ARG A N 1
ATOM 1236 C CA . ARG A 1 161 ? 14.409 -2.095 -5.148 1.00 89.75 161 ARG A CA 1
ATOM 1237 C C . ARG A 1 161 ? 14.762 -1.130 -6.277 1.00 89.75 161 ARG A C 1
ATOM 1239 O O . ARG A 1 161 ? 15.395 -0.105 -6.056 1.00 89.75 161 ARG A O 1
ATOM 1246 N N . HIS A 1 162 ? 14.474 -1.524 -7.510 1.00 92.06 162 HIS A N 1
ATOM 1247 C CA . HIS A 1 162 ? 14.926 -0.789 -8.690 1.00 92.06 162 HIS A CA 1
ATOM 1248 C C . HIS A 1 162 ? 14.105 0.485 -8.915 1.00 92.06 162 HIS A C 1
ATOM 1250 O O . HIS A 1 162 ? 14.667 1.568 -9.062 1.00 92.06 162 HIS A O 1
ATOM 1256 N N . ALA A 1 163 ? 12.781 0.364 -8.877 1.00 94.50 163 ALA A N 1
ATOM 1257 C CA . ALA A 1 163 ? 11.863 1.470 -9.106 1.00 94.50 163 ALA A CA 1
ATOM 1258 C C . ALA A 1 163 ? 10.603 1.328 -8.247 1.00 94.50 163 ALA A C 1
ATOM 1260 O O . ALA A 1 163 ? 10.387 0.302 -7.596 1.00 94.50 163 ALA A O 1
ATOM 1261 N N . LYS A 1 164 ? 9.766 2.363 -8.251 1.00 93.88 164 LYS A N 1
ATOM 1262 C CA . LYS A 1 164 ? 8.440 2.358 -7.637 1.00 93.88 164 LYS A CA 1
ATOM 1263 C C . LYS A 1 164 ? 7.404 2.914 -8.594 1.00 93.88 164 LYS A C 1
ATOM 1265 O O . LYS A 1 164 ? 7.670 3.905 -9.271 1.00 93.88 164 LYS A O 1
ATOM 1270 N N . VAL A 1 165 ? 6.229 2.298 -8.595 1.00 93.12 165 VAL A N 1
ATOM 1271 C CA . VAL A 1 165 ? 5.022 2.847 -9.208 1.00 93.12 165 VAL A CA 1
ATOM 1272 C C . VAL A 1 165 ? 4.051 3.242 -8.109 1.00 93.12 165 VAL A C 1
ATOM 1274 O O . VAL A 1 165 ? 3.775 2.456 -7.205 1.00 93.12 165 VAL A O 1
ATOM 1277 N N . ALA A 1 166 ? 3.533 4.460 -8.213 1.00 89.69 166 ALA A N 1
ATOM 1278 C CA . ALA A 1 166 ? 2.510 5.003 -7.338 1.00 89.69 166 ALA A CA 1
ATOM 1279 C C . ALA A 1 166 ? 1.319 5.481 -8.174 1.00 89.69 166 ALA A C 1
ATOM 1281 O O . ALA A 1 166 ? 1.469 6.281 -9.097 1.00 89.69 166 ALA A O 1
ATOM 1282 N N . MET A 1 167 ? 0.129 5.008 -7.837 1.00 84.50 167 MET A N 1
ATOM 1283 C CA . MET A 1 167 ? -1.134 5.502 -8.357 1.00 84.50 167 MET A CA 1
ATOM 1284 C C . MET A 1 167 ? -1.574 6.706 -7.529 1.00 84.50 167 MET A C 1
ATOM 1286 O O . MET A 1 167 ? -1.622 6.664 -6.297 1.00 84.50 167 MET A O 1
ATOM 1290 N N . ARG A 1 168 ? -1.915 7.780 -8.228 1.00 84.62 168 ARG A N 1
ATOM 1291 C CA . ARG A 1 168 ? -2.518 9.005 -7.706 1.00 84.62 168 ARG A CA 1
ATOM 1292 C C . ARG A 1 168 ? -3.871 9.223 -8.393 1.00 84.62 168 ARG A C 1
ATOM 1294 O O . ARG A 1 168 ? -4.142 8.566 -9.400 1.00 84.62 168 ARG A O 1
ATOM 1301 N N . PRO A 1 169 ? -4.728 10.130 -7.887 1.00 74.94 169 PRO A N 1
ATOM 1302 C CA . PRO A 1 169 ? -6.041 10.388 -8.487 1.00 74.94 169 PRO A CA 1
ATOM 1303 C C . PRO A 1 169 ? -5.999 10.751 -9.980 1.00 74.94 169 PRO A C 1
ATOM 1305 O O . PRO A 1 169 ? -6.976 10.551 -10.691 1.00 74.94 169 PRO A O 1
ATOM 1308 N N . ASP A 1 170 ? -4.875 11.282 -10.458 1.00 79.94 170 ASP A N 1
ATOM 1309 C CA . ASP A 1 170 ? -4.661 11.754 -11.822 1.00 79.94 170 ASP A CA 1
ATOM 1310 C C . ASP A 1 170 ? -3.801 10.812 -12.686 1.00 79.94 170 ASP A C 1
ATOM 1312 O O . ASP A 1 170 ? -3.521 11.137 -13.842 1.00 79.94 170 ASP A O 1
ATOM 1316 N N . GLY A 1 171 ? -3.376 9.650 -12.177 1.00 87.06 171 GLY A N 1
ATOM 1317 C CA . GLY A 1 171 ? -2.681 8.630 -12.968 1.00 87.06 171 GLY A CA 1
ATOM 1318 C C . GLY A 1 171 ? -1.591 7.864 -12.221 1.00 87.06 171 GLY A C 1
ATOM 1319 O O . GLY A 1 171 ? -1.458 7.941 -11.002 1.00 87.06 171 GLY A O 1
ATOM 1320 N N . TYR A 1 172 ? -0.801 7.107 -12.981 1.00 91.69 172 TYR A N 1
ATOM 1321 C CA . TYR A 1 172 ? 0.321 6.326 -12.464 1.00 91.69 172 TYR A CA 1
ATOM 1322 C C . TYR A 1 172 ? 1.630 7.089 -12.632 1.00 91.69 172 TYR A C 1
ATOM 1324 O O . TYR A 1 172 ? 1.867 7.713 -13.663 1.00 91.69 172 TYR A O 1
ATOM 1332 N N . TYR A 1 173 ? 2.486 7.014 -11.623 1.00 94.00 173 TYR A N 1
ATOM 1333 C CA . TYR A 1 173 ? 3.773 7.693 -11.570 1.00 94.00 173 TYR A CA 1
ATOM 1334 C C . TYR A 1 173 ? 4.880 6.677 -11.337 1.00 94.00 173 TYR A C 1
ATOM 1336 O O . TYR A 1 173 ? 4.776 5.854 -10.430 1.00 94.00 173 TYR A O 1
ATOM 1344 N N . LEU A 1 174 ? 5.937 6.750 -12.140 1.00 96.00 174 LEU A N 1
ATOM 1345 C CA . LEU A 1 174 ? 7.128 5.920 -12.033 1.00 96.00 174 LEU A CA 1
ATOM 1346 C C . LEU A 1 174 ? 8.296 6.734 -11.479 1.00 96.00 174 LEU A C 1
ATOM 1348 O O . LEU A 1 174 ? 8.559 7.842 -11.944 1.00 96.00 174 LEU A O 1
ATOM 1352 N N . ARG A 1 175 ? 9.034 6.154 -10.532 1.00 95.06 175 ARG A N 1
ATOM 1353 C CA . ARG A 1 175 ? 10.257 6.728 -9.960 1.00 95.06 175 ARG A CA 1
ATOM 1354 C C . ARG A 1 175 ? 11.354 5.681 -9.871 1.00 95.06 175 ARG A C 1
ATOM 1356 O O . ARG A 1 175 ? 11.099 4.567 -9.420 1.00 95.06 175 ARG A O 1
ATOM 1363 N N . GLU A 1 176 ? 12.584 6.050 -10.203 1.00 92.31 176 GLU A N 1
ATOM 1364 C CA . GLU A 1 176 ? 13.756 5.236 -9.863 1.00 92.31 176 GLU A CA 1
ATOM 1365 C C . GLU A 1 176 ? 14.126 5.413 -8.376 1.00 92.31 176 GLU A C 1
ATOM 1367 O O . GLU A 1 176 ? 14.173 6.543 -7.879 1.00 92.31 176 GLU A O 1
ATOM 1372 N N . ASP A 1 177 ? 14.367 4.301 -7.666 1.00 82.06 177 ASP A N 1
ATOM 1373 C CA . ASP A 1 177 ? 14.786 4.298 -6.251 1.00 82.06 177 ASP A CA 1
ATOM 1374 C C . ASP A 1 177 ? 16.294 4.008 -6.157 1.00 82.06 177 ASP A C 1
ATOM 1376 O O . ASP A 1 177 ? 17.087 4.924 -5.958 1.00 82.06 177 ASP A O 1
ATOM 1380 N N . GLU A 1 178 ? 16.712 2.758 -6.391 1.00 71.12 178 GLU A N 1
ATOM 1381 C CA . GLU A 1 178 ? 18.118 2.329 -6.335 1.00 71.12 178 GLU A CA 1
ATOM 1382 C C . GLU A 1 178 ? 18.539 1.601 -7.625 1.00 71.12 178 GLU A C 1
ATOM 1384 O O . GLU A 1 178 ? 18.905 0.423 -7.613 1.00 71.12 178 GLU A O 1
ATOM 1389 N N . GLY A 1 179 ? 18.472 2.260 -8.781 1.00 67.06 179 GLY A N 1
ATOM 1390 C CA . GLY A 1 179 ? 18.815 1.651 -10.071 1.00 67.06 179 GLY A CA 1
ATOM 1391 C C . GLY A 1 179 ? 20.294 1.790 -10.446 1.00 67.06 179 GLY A C 1
ATOM 1392 O O . GLY A 1 179 ? 20.739 2.854 -10.866 1.00 67.06 179 GLY A O 1
ATOM 1393 N N . ARG A 1 180 ? 21.079 0.700 -10.392 1.00 76.62 180 ARG A N 1
ATOM 1394 C CA . ARG A 1 180 ? 22.465 0.720 -10.918 1.00 76.62 180 ARG A CA 1
ATOM 1395 C C . ARG A 1 180 ? 22.492 0.873 -12.444 1.00 76.62 180 ARG A C 1
ATOM 1397 O O . ARG A 1 180 ? 23.338 1.585 -12.974 1.00 76.62 180 ARG A O 1
ATOM 1404 N N . ASN A 1 181 ? 21.563 0.207 -13.127 1.00 86.88 181 ASN A N 1
ATOM 1405 C CA . ASN A 1 181 ? 21.508 0.141 -14.590 1.00 86.88 181 ASN A CA 1
ATOM 1406 C C . ASN A 1 181 ? 20.487 1.104 -15.219 1.00 86.88 181 ASN A C 1
ATOM 1408 O O . ASN A 1 181 ? 20.386 1.165 -16.444 1.00 86.88 181 ASN A O 1
ATOM 1412 N N . GLY A 1 182 ? 19.793 1.898 -14.399 1.00 90.94 182 GLY A N 1
ATOM 1413 C CA . GLY A 1 182 ? 18.863 2.920 -14.862 1.00 90.94 182 GLY A CA 1
ATOM 1414 C C . GLY A 1 182 ? 17.452 2.404 -15.156 1.00 90.94 182 GLY A C 1
ATOM 1415 O O . GLY A 1 182 ? 17.263 1.275 -15.616 1.00 90.94 182 GLY A O 1
ATOM 1416 N N . THR A 1 1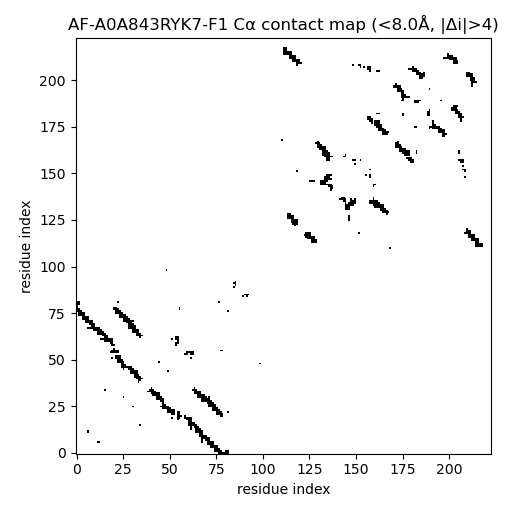83 ? 16.488 3.301 -14.977 1.00 94.94 183 THR A N 1
ATOM 1417 C CA . THR A 1 183 ? 15.103 3.185 -15.441 1.00 94.94 183 THR A CA 1
ATOM 1418 C C . THR A 1 183 ? 14.868 4.140 -16.610 1.00 94.94 183 THR A C 1
ATOM 1420 O O . THR A 1 183 ? 15.363 5.269 -16.602 1.00 94.94 183 THR A O 1
ATOM 1423 N N . PHE A 1 184 ? 14.126 3.706 -17.627 1.00 96.12 184 PHE A N 1
ATOM 1424 C CA . PHE A 1 184 ? 13.859 4.486 -18.836 1.00 96.12 184 PHE A CA 1
ATOM 1425 C C . PHE A 1 184 ? 12.370 4.468 -19.178 1.00 96.12 184 PHE A C 1
ATOM 1427 O O . PHE A 1 184 ? 11.715 3.442 -19.008 1.00 96.12 184 PHE A O 1
ATOM 1434 N N . VAL A 1 185 ? 11.873 5.586 -19.707 1.00 97.00 185 VAL A N 1
ATOM 1435 C CA . VAL A 1 185 ? 10.517 5.755 -20.247 1.00 97.00 185 VAL A CA 1
ATOM 1436 C C . VAL A 1 185 ? 10.648 6.308 -21.660 1.00 97.00 185 VAL A C 1
ATOM 1438 O O . VAL A 1 185 ? 11.251 7.363 -21.846 1.00 97.00 185 VAL A O 1
ATOM 1441 N N . ASN A 1 186 ? 10.124 5.595 -22.658 1.00 95.69 186 ASN A N 1
ATOM 1442 C CA . ASN A 1 186 ? 10.218 5.947 -24.079 1.00 95.69 186 ASN A CA 1
ATOM 1443 C C . ASN A 1 186 ? 11.655 6.328 -24.483 1.00 95.69 186 ASN A C 1
ATOM 1445 O O . ASN A 1 186 ? 11.910 7.420 -24.980 1.00 95.69 186 ASN A O 1
ATOM 1449 N N . GLU A 1 187 ? 12.606 5.433 -24.181 1.00 91.75 187 GLU A N 1
ATOM 1450 C CA . GLU A 1 187 ? 14.058 5.573 -24.422 1.00 91.75 187 GLU A CA 1
ATOM 1451 C C . GLU A 1 187 ? 14.777 6.653 -23.595 1.00 91.75 187 GLU A C 1
ATOM 1453 O O . GLU A 1 187 ? 16.007 6.641 -23.493 1.00 91.75 187 GLU A O 1
ATOM 1458 N N . ARG A 1 188 ? 14.045 7.542 -22.919 1.00 94.19 188 ARG A N 1
ATOM 1459 C CA . ARG A 1 188 ? 14.620 8.562 -22.042 1.00 94.19 188 ARG A CA 1
ATOM 1460 C C . ARG A 1 188 ? 14.917 7.981 -20.665 1.00 94.19 188 ARG A C 1
ATOM 1462 O O . ARG A 1 188 ? 14.027 7.463 -19.995 1.00 94.19 188 ARG A O 1
ATOM 1469 N N . ARG A 1 189 ? 16.168 8.110 -20.215 1.00 94.12 189 ARG A N 1
ATOM 1470 C CA . ARG A 1 189 ? 16.557 7.750 -18.845 1.00 94.12 189 ARG A CA 1
ATOM 1471 C C . ARG A 1 189 ? 15.877 8.684 -17.846 1.00 94.12 189 ARG A C 1
ATOM 1473 O O . ARG A 1 189 ? 15.865 9.896 -18.061 1.00 94.12 189 ARG A O 1
ATOM 1480 N N . LEU A 1 190 ? 15.344 8.118 -16.770 1.00 92.75 190 LEU A N 1
ATOM 1481 C CA . LEU A 1 190 ? 14.866 8.890 -15.633 1.00 92.75 190 LEU A CA 1
ATOM 1482 C C . LEU A 1 190 ? 16.044 9.427 -14.823 1.00 92.75 190 LEU A C 1
ATOM 1484 O O . LEU A 1 190 ? 17.048 8.738 -14.635 1.00 92.75 190 LEU A O 1
ATOM 1488 N N . ASP A 1 191 ? 15.894 10.645 -14.318 1.00 87.88 191 ASP A N 1
ATOM 1489 C CA . ASP A 1 191 ? 16.786 11.163 -13.292 1.00 87.88 191 ASP A CA 1
ATOM 1490 C C . ASP A 1 191 ? 16.428 10.485 -11.953 1.00 87.88 191 ASP A C 1
ATOM 1492 O O . ASP A 1 191 ? 15.244 10.445 -11.593 1.00 87.88 191 ASP A O 1
ATOM 1496 N N . PRO A 1 192 ? 17.401 9.929 -11.206 1.00 81.31 192 PRO A N 1
ATOM 1497 C CA . PRO A 1 192 ? 17.120 9.243 -9.948 1.00 81.31 192 PRO A CA 1
ATOM 1498 C C . PRO A 1 192 ? 16.312 10.114 -8.980 1.00 81.31 192 PRO A C 1
ATOM 1500 O O . PRO A 1 192 ? 16.637 11.279 -8.756 1.00 81.31 192 PRO A O 1
ATOM 1503 N N . GLY A 1 193 ? 15.254 9.546 -8.396 1.00 80.69 193 GLY A N 1
ATOM 1504 C CA . GLY A 1 193 ? 14.359 10.264 -7.484 1.00 80.69 193 GLY A CA 1
ATOM 1505 C C . GLY A 1 193 ? 13.316 11.168 -8.154 1.00 80.69 193 GLY A C 1
ATOM 1506 O O . GLY A 1 193 ? 12.396 11.607 -7.466 1.00 80.69 193 GLY A O 1
ATOM 1507 N N . VAL A 1 194 ? 13.390 11.407 -9.467 1.00 89.88 194 VAL A N 1
ATOM 1508 C CA . VAL A 1 194 ? 12.371 12.173 -10.200 1.00 89.88 194 VAL A CA 1
ATOM 1509 C C . VAL A 1 194 ? 11.224 11.258 -10.614 1.00 89.88 194 VAL A C 1
ATOM 1511 O O . VAL A 1 194 ? 11.430 10.187 -11.186 1.00 89.88 194 VAL A O 1
ATOM 1514 N N . GLU A 1 195 ? 10.001 11.686 -10.311 1.00 91.94 195 GLU A N 1
ATOM 1515 C CA . GLU A 1 195 ? 8.785 10.991 -10.723 1.00 91.94 195 GLU A CA 1
ATOM 1516 C C . GLU A 1 195 ? 8.350 11.422 -12.123 1.00 91.94 195 GLU A C 1
ATOM 1518 O O . GLU A 1 195 ? 8.330 12.611 -12.445 1.00 91.94 195 GLU A O 1
ATOM 1523 N N . VAL A 1 196 ? 7.938 10.455 -12.938 1.00 94.75 196 VAL A N 1
ATOM 1524 C CA . VAL A 1 196 ? 7.368 10.687 -14.266 1.00 94.75 196 VAL A CA 1
ATOM 1525 C C . VAL A 1 196 ? 6.001 10.027 -14.353 1.00 94.75 196 VAL A C 1
ATOM 1527 O O . VAL A 1 196 ? 5.839 8.862 -13.996 1.00 94.75 196 VAL A O 1
ATOM 1530 N N . ARG A 1 197 ? 5.009 10.782 -14.829 1.00 94.88 197 ARG A N 1
ATOM 1531 C CA . ARG A 1 197 ? 3.662 10.265 -15.083 1.00 94.88 197 ARG A CA 1
ATOM 1532 C C . ARG A 1 197 ? 3.686 9.327 -16.289 1.00 94.88 197 ARG A C 1
ATOM 1534 O O . ARG A 1 197 ? 4.205 9.704 -17.334 1.00 94.88 197 ARG A O 1
ATOM 1541 N N . LEU A 1 198 ? 3.097 8.147 -16.134 1.00 95.00 198 LEU A N 1
ATOM 1542 C CA . LEU A 1 198 ? 2.952 7.143 -17.182 1.00 95.00 198 LEU A CA 1
ATOM 1543 C C . LEU A 1 198 ? 1.670 7.374 -17.988 1.00 95.00 198 LEU A C 1
ATOM 1545 O O . LEU A 1 198 ? 0.607 7.661 -17.428 1.00 95.00 198 LEU A O 1
ATOM 1549 N N . ALA A 1 199 ? 1.772 7.209 -19.300 1.00 93.94 199 ALA A N 1
ATOM 1550 C CA . ALA A 1 199 ? 0.664 7.149 -20.240 1.00 93.94 199 ALA A CA 1
ATOM 1551 C C . ALA A 1 199 ? 0.489 5.722 -20.776 1.00 93.94 199 ALA A C 1
ATOM 1553 O O . ALA A 1 199 ? 1.457 4.969 -20.890 1.00 93.94 199 ALA A O 1
ATOM 1554 N N . ASP A 1 200 ? -0.750 5.348 -21.116 1.00 93.56 200 ASP A N 1
ATOM 1555 C CA . ASP A 1 200 ? -1.018 4.051 -21.744 1.00 93.56 200 ASP A CA 1
ATOM 1556 C C . ASP A 1 200 ? -0.166 3.872 -23.009 1.00 93.56 200 ASP A C 1
ATOM 1558 O O . ASP A 1 200 ? -0.144 4.731 -23.891 1.00 93.56 200 ASP A O 1
ATOM 1562 N N . GLY A 1 201 ? 0.548 2.750 -23.082 1.00 94.25 201 GLY A N 1
ATOM 1563 C CA . GLY A 1 201 ? 1.465 2.432 -24.170 1.00 94.25 201 GLY A CA 1
ATOM 1564 C C . GLY A 1 201 ? 2.896 2.920 -24.004 1.00 94.25 201 GLY A C 1
ATOM 1565 O O . GLY A 1 201 ? 3.707 2.630 -24.885 1.00 94.25 201 GLY A O 1
ATOM 1566 N N . ASP A 1 202 ? 3.235 3.582 -22.896 1.00 97.69 202 ASP A N 1
ATOM 1567 C CA . ASP A 1 202 ? 4.624 3.924 -22.600 1.00 97.69 202 ASP A CA 1
ATOM 1568 C C . ASP A 1 202 ? 5.502 2.670 -22.544 1.00 97.69 202 ASP A C 1
ATOM 1570 O O . ASP A 1 202 ? 5.195 1.688 -21.857 1.00 97.69 202 ASP A O 1
ATOM 1574 N N . ARG A 1 203 ? 6.633 2.722 -23.252 1.00 97.75 203 ARG A N 1
ATOM 1575 C CA . ARG A 1 203 ? 7.664 1.683 -23.207 1.00 97.75 203 ARG A CA 1
ATOM 1576 C C . ARG A 1 203 ? 8.619 1.967 -22.068 1.00 97.75 203 ARG A C 1
ATOM 1578 O O . ARG A 1 203 ? 9.280 3.006 -22.045 1.00 97.75 203 ARG A O 1
ATOM 1585 N N . LEU A 1 204 ? 8.723 1.028 -21.145 1.00 97.62 204 LEU A N 1
ATOM 1586 C CA . LEU A 1 204 ? 9.558 1.131 -19.962 1.00 97.62 204 LEU A CA 1
ATOM 1587 C C . LEU A 1 204 ? 10.702 0.133 -20.043 1.00 97.62 204 LEU A C 1
ATOM 1589 O O . LEU A 1 204 ? 10.540 -0.996 -20.508 1.00 97.62 204 LEU A O 1
ATOM 1593 N N . ARG A 1 205 ? 11.861 0.541 -19.534 1.00 96.62 205 ARG A N 1
ATOM 1594 C CA . ARG A 1 205 ? 13.002 -0.354 -19.374 1.00 96.62 205 ARG A CA 1
ATOM 1595 C C . ARG A 1 205 ? 13.597 -0.231 -17.980 1.00 96.62 205 ARG A C 1
ATOM 1597 O O . ARG A 1 205 ? 13.973 0.863 -17.566 1.00 96.62 205 ARG A O 1
ATOM 1604 N N . PHE A 1 206 ? 13.718 -1.363 -17.296 1.00 95.25 206 PHE A N 1
ATOM 1605 C CA . PHE A 1 206 ? 14.325 -1.500 -15.972 1.00 95.25 206 PHE A CA 1
ATOM 1606 C C . PHE A 1 206 ? 15.583 -2.351 -16.101 1.00 95.25 206 PHE A C 1
ATOM 1608 O O . PHE A 1 206 ? 15.493 -3.555 -16.341 1.00 95.25 206 PHE A O 1
ATOM 1615 N N . GLY A 1 207 ? 16.769 -1.747 -16.010 1.00 92.19 207 GLY A N 1
ATOM 1616 C CA . GLY A 1 207 ? 17.983 -2.445 -16.441 1.00 92.19 207 GLY A CA 1
ATOM 1617 C C . GLY A 1 207 ? 17.847 -2.887 -17.903 1.00 92.19 207 GLY A C 1
ATOM 1618 O O . GLY A 1 207 ? 17.734 -2.031 -18.780 1.00 92.19 207 GLY A O 1
ATOM 1619 N N . PHE A 1 208 ? 17.848 -4.193 -18.176 1.00 94.19 208 PHE A N 1
ATOM 1620 C CA . PHE A 1 208 ? 17.614 -4.764 -19.514 1.00 94.19 208 PHE A CA 1
ATOM 1621 C C . PHE A 1 208 ? 16.228 -5.396 -19.691 1.00 94.19 208 PHE A C 1
ATOM 1623 O O . PHE A 1 208 ? 15.950 -5.949 -20.748 1.00 94.19 208 PHE A O 1
ATOM 1630 N N . VAL A 1 209 ? 15.338 -5.298 -18.701 1.00 95.81 209 VAL A N 1
ATOM 1631 C CA . VAL A 1 209 ? 13.963 -5.797 -18.827 1.00 95.81 209 VAL A CA 1
ATOM 1632 C C . VAL A 1 209 ? 13.092 -4.742 -19.494 1.00 95.81 209 VAL A C 1
ATOM 1634 O O . VAL A 1 209 ? 13.034 -3.606 -19.020 1.00 95.81 209 VAL A O 1
ATOM 1637 N N . HIS A 1 210 ? 12.399 -5.125 -20.566 1.00 97.38 210 HIS A N 1
ATOM 1638 C CA . HIS A 1 210 ? 11.513 -4.258 -21.342 1.00 97.38 210 HIS A CA 1
ATOM 1639 C C . HIS A 1 210 ? 10.045 -4.601 -21.092 1.00 97.38 210 HIS A C 1
ATOM 1641 O O . HIS A 1 210 ? 9.629 -5.751 -21.242 1.00 97.38 210 HIS A O 1
ATOM 1647 N N . VAL A 1 211 ? 9.248 -3.598 -20.736 1.00 97.12 211 VAL A N 1
ATOM 1648 C CA . VAL A 1 211 ? 7.804 -3.749 -20.535 1.00 97.12 211 VAL A CA 1
ATOM 1649 C C . VAL A 1 211 ? 7.046 -2.585 -21.165 1.00 97.12 211 VAL A C 1
ATOM 1651 O O . VAL A 1 211 ? 7.570 -1.482 -21.285 1.00 97.12 211 VAL A O 1
ATOM 1654 N N . VAL A 1 212 ? 5.787 -2.806 -21.518 1.00 97.19 212 VAL A N 1
ATOM 1655 C CA . VAL A 1 212 ? 4.852 -1.752 -21.920 1.00 97.19 212 VAL A CA 1
ATOM 1656 C C . VAL A 1 212 ? 3.862 -1.524 -20.791 1.00 97.19 212 VAL A C 1
ATOM 1658 O O . VAL A 1 212 ? 3.254 -2.474 -20.296 1.00 97.19 212 VAL A O 1
ATOM 1661 N N . PHE A 1 213 ? 3.682 -0.273 -20.383 1.00 96.00 213 PHE A N 1
ATOM 1662 C CA . PHE A 1 213 ? 2.627 0.083 -19.446 1.00 96.00 213 PHE A CA 1
ATOM 1663 C C . PHE A 1 213 ? 1.274 0.074 -20.156 1.00 96.00 213 PHE A C 1
ATOM 1665 O O . PHE A 1 213 ? 1.106 0.716 -21.194 1.00 96.00 213 PHE A O 1
ATOM 1672 N N . ARG A 1 214 ? 0.309 -0.654 -19.594 1.00 93.88 214 ARG A N 1
ATOM 1673 C CA . ARG A 1 214 ? -1.068 -0.685 -20.085 1.00 93.88 214 ARG A CA 1
ATOM 1674 C C . ARG A 1 214 ? -2.044 -0.386 -18.963 1.00 93.88 214 ARG A C 1
ATOM 1676 O O . ARG A 1 214 ? -1.970 -0.998 -17.898 1.00 93.88 214 ARG A O 1
ATOM 1683 N N . LEU A 1 215 ? -2.987 0.506 -19.221 1.00 88.81 215 LEU A N 1
ATOM 1684 C CA . LEU A 1 215 ? -4.207 0.594 -18.430 1.00 88.81 215 LEU A CA 1
ATOM 1685 C C . LEU A 1 215 ? -5.101 -0.571 -18.858 1.00 88.81 215 LEU A C 1
ATOM 1687 O O . LEU A 1 215 ? -5.316 -0.772 -20.053 1.00 88.81 215 LEU A O 1
ATOM 1691 N N . ALA A 1 216 ? -5.606 -1.366 -17.917 1.00 70.88 216 ALA A N 1
ATOM 1692 C CA . ALA A 1 216 ? -6.601 -2.356 -18.279 1.00 70.88 216 ALA A CA 1
ATOM 1693 C C . ALA A 1 216 ? -7.867 -1.597 -18.675 1.00 70.88 216 ALA A C 1
ATOM 1695 O O . ALA A 1 216 ? -8.390 -0.758 -17.935 1.00 70.88 216 ALA A O 1
ATOM 1696 N N . SER A 1 217 ? -8.318 -1.849 -19.896 1.00 55.78 217 SER A N 1
ATOM 1697 C CA . SER A 1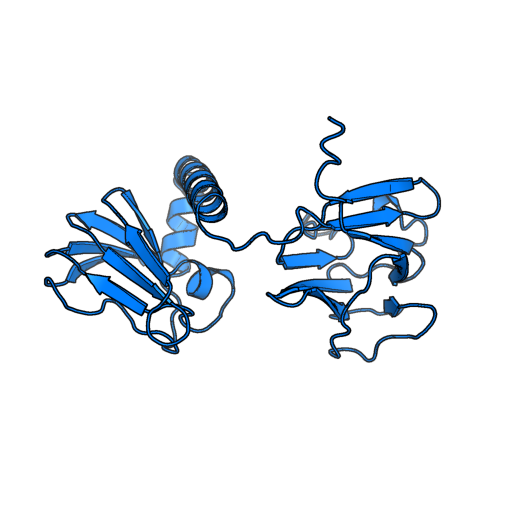 217 ? -9.581 -1.332 -20.389 1.00 55.78 217 SER A CA 1
ATOM 1698 C C . SER A 1 217 ? -10.664 -1.799 -19.420 1.00 55.78 217 SER A C 1
ATOM 1700 O O . SER A 1 217 ? -10.762 -2.998 -19.145 1.00 55.78 217 SER A O 1
ATOM 1702 N N . GLY A 1 218 ? -11.454 -0.867 -18.877 1.00 46.78 218 GLY A N 1
ATOM 1703 C CA . GLY A 1 218 ? -12.715 -1.239 -18.245 1.00 46.78 218 GLY A CA 1
ATOM 1704 C C . GLY A 1 218 ? -13.444 -2.151 -19.224 1.00 46.78 218 GLY A C 1
ATOM 1705 O O . GLY A 1 218 ? -13.493 -1.834 -20.410 1.00 46.78 218 GLY A O 1
ATOM 1706 N N . SER A 1 219 ? -13.872 -3.323 -18.755 1.00 36.38 219 SER A N 1
ATOM 1707 C CA . SER A 1 219 ? -14.552 -4.332 -19.563 1.00 36.38 219 SER A CA 1
ATOM 1708 C C . SER A 1 219 ? -15.495 -3.667 -20.565 1.00 36.38 219 SER A C 1
ATOM 1710 O O . SER A 1 219 ? -16.458 -3.022 -20.146 1.00 36.38 219 SER A O 1
ATOM 1712 N N . ASP A 1 220 ? -15.201 -3.823 -21.858 1.00 34.88 220 ASP A N 1
ATOM 1713 C CA . ASP A 1 220 ? -16.127 -3.512 -22.939 1.00 34.88 220 ASP A CA 1
ATOM 1714 C C . ASP A 1 220 ? -17.381 -4.352 -22.695 1.00 34.88 220 ASP A C 1
ATOM 1716 O O . ASP A 1 220 ? -17.443 -5.546 -23.001 1.00 34.88 220 ASP A O 1
ATOM 1720 N N . ASN A 1 221 ? -18.378 -3.729 -22.073 1.00 34.00 221 ASN A N 1
ATOM 1721 C CA . ASN A 1 221 ? -19.718 -4.266 -21.987 1.00 34.00 221 ASN A CA 1
ATOM 1722 C C . ASN A 1 221 ? -20.306 -4.144 -23.398 1.00 34.00 221 ASN A C 1
ATOM 1724 O O . ASN A 1 221 ? -20.904 -3.131 -23.757 1.00 34.00 221 ASN A O 1
ATOM 1728 N N . THR A 1 222 ? -20.020 -5.140 -24.234 1.00 31.23 222 THR A N 1
ATOM 1729 C CA . THR A 1 222 ? -20.634 -5.267 -25.557 1.00 31.23 222 THR A CA 1
ATOM 1730 C C . THR A 1 222 ? -22.103 -5.665 -25.340 1.00 31.23 222 THR A C 1
ATOM 1732 O O . THR A 1 222 ? -22.344 -6.548 -24.515 1.00 31.23 222 THR A O 1
ATOM 1735 N N . PRO A 1 223 ? -23.059 -4.978 -25.995 1.00 44.66 223 PRO A N 1
ATOM 1736 C CA . PRO A 1 223 ? -24.480 -4.957 -25.624 1.00 44.66 223 PRO A CA 1
ATOM 1737 C C . PRO A 1 223 ? -25.216 -6.296 -25.725 1.00 44.66 223 PRO A C 1
ATOM 1739 O O . PRO A 1 223 ? -24.820 -7.145 -26.557 1.00 44.66 223 PRO A O 1
#

Secondary structure (DSSP, 8-state):
-EEEEEE-TT-EEE-TT----EEEEEEES-EEEEESGGG-EEEEE-TT-EE-HHHHHH----SSEEEESS-EEEEEEEHHHHHHHHHH-HHHHHHHHHHHHHHHTS--S-----EEEEETTT--EEEE-SEEEEE---TTT-PPPSEE-GGG-TT----TT-EEEEEETTEEEEEESS-SS-EEETTEEPPTT-EEEE-TT-EEEETTEEEEEEEPPP-----

Solvent-accessible surface area (backbone atoms only — not comparable to full-atom values): 12031 Å² total; per-residue (Å²): 78,72,47,80,47,77,44,52,54,71,40,64,83,47,50,54,70,37,83,65,38,41,30,36,34,29,73,36,45,32,37,34,40,37,28,69,78,91,58,71,40,72,45,82,41,49,59,77,39,67,47,51,48,61,16,44,74,72,74,39,52,26,83,39,24,33,30,25,72,29,56,27,35,31,40,37,25,31,62,62,26,46,53,48,50,41,70,78,34,59,67,56,48,56,52,49,53,52,51,54,55,54,58,72,72,76,71,70,75,93,61,84,50,54,36,29,38,30,30,67,90,75,67,48,74,42,76,50,61,60,69,29,41,29,17,17,60,34,86,90,78,69,53,64,33,79,37,62,46,50,94,66,34,89,83,65,43,57,24,52,53,18,29,36,39,40,56,52,102,91,44,42,30,40,28,34,68,51,46,88,58,41,39,28,52,71,87,41,69,59,56,80,69,45,72,44,78,62,53,77,66,39,42,34,30,48,35,84,33,50,26,31,36,37,65,42,72,67,78,82,79,74,131

Mean predicted aligned error: 15.03 Å

pLDDT: mean 83.84, std 14.57, range [31.23, 97.81]

Nearest PDB structures (foldseek):
  7rtj-assembly1_A  TM=8.060E-01  e=5.869E-09  Spirochaeta thermophila
  4d7s-assembly1_A  TM=7.942E-01  e=2.545E-08  Spirochaeta thermophila DSM 6192
  3r6s-assembly4_F-3  TM=7.830E-01  e=2.048E-08  Corynebacterium glutamicum
  8vtb-assembly1_A  TM=7.829E-01  e=2.283E-08  Spirochaeta thermophila
  7rsh-assembly1_A  TM=7.646E-01  e=2.162E-08  Spirochaeta thermophila

Sequence (223 aa):
MSESIEINSGDFVFREGEAGGELYVIEEGQVELIAGPHDQRRTTLDVGDFFGERSLLDDVPREVSARALTRCRLLRLDRAGFSEIVRQSPEIAVLMVRHLSRRLGSGGTEMPSSAVFLHEASETAIPLHPQCTIGRVDRSTGVAPDVDLTPFDSDKTLSRRHAKVAMRPDGYYLREDEGRNGTFVNERRLDPGVEVRLADGDRLRFGFVHVVFRLASGSDNTP

Radius of gyration: 20.43 Å; Cα contacts (8 Å, |Δi|>4): 494; chains: 1; bounding box: 47×36×52 Å

Foldseek 3Di:
DKDKDKDAAFDWPFAFPAQDQKKKAWQDAKKWKFADPPSPDIDIDGHRDMDPVCCNPVVDTHRTIIGTNHTTIIIIAGNVRVVVCCVVPVVVVVVNVVNVVVVVVPDDDPDLPWKWWQFPPPRDTFTDDQKWFEWDADPVPRDATRGHCVVQCPVRQTDRRQWMWHADPVAIKIAGADHPQFKDWQNHTDDHPDIDGDDQQIWIDRNNTITGMHRPHDPPPDD